Protein AF-A0A5P1F056-F1 (afdb_monomer)

InterPro domains:
  IPR013780 Glycosyl hydrolase, all-beta [G3DSA:2.60.40.1180] (23-158)
  IPR033403 Domain of unknown function DUF5110 [PF17137] (44-112)

Solvent-accessible surface area (backbone atoms only — not comparable to full-atom values): 13158 Å² total; per-residue (Å²): 132,86,80,79,88,77,87,73,82,82,83,62,82,64,63,81,91,84,81,82,60,62,33,29,35,47,77,42,69,70,93,65,96,49,79,88,73,67,55,79,54,50,53,37,34,34,44,34,25,51,29,99,82,31,32,22,41,28,72,44,81,46,59,81,90,65,88,66,49,55,84,77,35,40,18,28,38,41,32,39,36,35,41,54,55,98,49,39,34,42,36,32,62,79,49,74,44,63,70,41,78,83,53,80,25,46,28,38,36,38,40,52,76,46,64,82,16,66,48,76,34,73,43,47,56,80,47,82,34,69,35,72,60,71,54,73,69,54,48,52,51,41,24,55,52,30,44,50,50,50,50,56,48,59,76,66,56,75,77,82,77,77,78,91,74,68,94,79,80,93,67,89,85,63,66,79,60,70,47,80,46,76,60,89,60,36,40,38,34,33,29,61,46,97,46,61,28,47,55,35,47,33,45,63,91,74,73,52,79,45,79,47,58,54,77,58,81,84,81,132

Structure (mmCIF, N/CA/C/O backbone):
data_AF-A0A5P1F056-F1
#
_entry.id   AF-A0A5P1F056-F1
#
loop_
_atom_site.group_PDB
_atom_site.id
_atom_site.type_symbol
_atom_site.label_atom_id
_atom_site.label_alt_id
_atom_site.label_comp_id
_atom_site.label_asym_id
_atom_site.label_entity_id
_atom_site.label_seq_id
_atom_site.pdbx_PDB_ins_code
_atom_site.Cartn_x
_atom_site.Cartn_y
_atom_site.Cartn_z
_atom_site.occupancy
_atom_site.B_iso_or_equiv
_atom_site.auth_seq_id
_atom_site.auth_comp_id
_atom_site.auth_asym_id
_atom_site.auth_atom_id
_atom_site.pdbx_PDB_model_num
ATOM 1 N N . MET A 1 1 ? -25.770 -5.585 -2.174 1.00 34.34 1 MET A N 1
ATOM 2 C CA . MET A 1 1 ? -26.207 -4.826 -0.980 1.00 34.34 1 MET A CA 1
ATOM 3 C C . MET A 1 1 ? -26.363 -3.369 -1.385 1.00 34.34 1 MET A C 1
ATOM 5 O O . MET A 1 1 ? -25.535 -2.889 -2.145 1.00 34.34 1 MET A O 1
ATOM 9 N N . LYS A 1 2 ? -27.455 -2.701 -0.996 1.00 30.81 2 LYS A N 1
ATOM 10 C CA . LYS A 1 2 ? -27.662 -1.277 -1.304 1.00 30.81 2 LYS A CA 1
ATOM 11 C C . LYS A 1 2 ? -26.866 -0.454 -0.289 1.00 30.81 2 LYS A C 1
ATOM 13 O O . LYS A 1 2 ? -27.109 -0.607 0.902 1.00 30.81 2 LYS A O 1
ATOM 18 N N . GLY A 1 3 ? -25.914 0.352 -0.756 1.00 34.03 3 GLY A N 1
ATOM 19 C CA . GLY A 1 3 ? -25.164 1.274 0.097 1.00 34.03 3 GLY A CA 1
ATOM 20 C C . GLY A 1 3 ? -26.088 2.341 0.682 1.00 34.03 3 GLY A C 1
ATOM 21 O O . GLY A 1 3 ? -26.982 2.841 -0.004 1.00 34.03 3 GLY A O 1
ATOM 22 N N . THR A 1 4 ? -25.900 2.658 1.958 1.00 34.28 4 THR A N 1
ATOM 23 C CA . THR A 1 4 ? -26.612 3.748 2.627 1.00 34.28 4 THR A CA 1
ATOM 24 C C . THR A 1 4 ? -26.042 5.078 2.123 1.00 34.28 4 THR A C 1
ATOM 26 O O . THR A 1 4 ? -24.822 5.243 2.151 1.00 34.28 4 THR A O 1
ATOM 29 N N . PRO A 1 5 ? -26.865 6.036 1.663 1.00 37.91 5 PRO A N 1
ATOM 30 C CA . PRO A 1 5 ? -26.370 7.353 1.284 1.00 37.91 5 PRO A CA 1
ATOM 31 C C . PRO A 1 5 ? -25.779 8.055 2.511 1.00 37.91 5 PRO A C 1
ATOM 33 O O . PRO A 1 5 ? -26.476 8.248 3.507 1.00 37.91 5 PRO A O 1
ATOM 36 N N . VAL A 1 6 ? -24.507 8.446 2.441 1.00 49.56 6 VAL A N 1
ATOM 37 C CA . VAL A 1 6 ? -23.883 9.325 3.436 1.00 49.56 6 VAL A CA 1
ATOM 38 C C . VAL A 1 6 ? -24.031 10.756 2.928 1.00 49.56 6 VAL A C 1
ATOM 40 O O . VAL A 1 6 ? -23.511 11.098 1.869 1.00 49.56 6 VAL A O 1
ATOM 43 N N . ALA A 1 7 ? -24.782 11.586 3.653 1.00 41.44 7 ALA A N 1
ATOM 44 C CA . ALA A 1 7 ? -24.907 13.002 3.333 1.00 41.44 7 ALA A CA 1
ATOM 45 C C . ALA A 1 7 ? -23.580 13.708 3.643 1.00 41.44 7 ALA A C 1
ATOM 47 O O . ALA A 1 7 ? -23.149 13.738 4.795 1.00 41.44 7 ALA A O 1
ATOM 48 N N . VAL A 1 8 ? -22.931 14.265 2.621 1.00 48.88 8 VAL A N 1
ATOM 49 C CA . VAL A 1 8 ? -21.692 15.029 2.793 1.00 48.88 8 VAL A CA 1
ATOM 50 C C . VAL A 1 8 ? -22.038 16.497 3.071 1.00 48.88 8 VAL A C 1
ATOM 52 O O . VAL A 1 8 ? -22.831 17.077 2.325 1.00 48.88 8 VAL A O 1
ATOM 55 N N . PRO A 1 9 ? -21.478 17.127 4.121 1.00 42.34 9 PRO A N 1
ATOM 56 C CA . PRO A 1 9 ? -21.641 18.557 4.361 1.00 42.34 9 PRO A CA 1
ATOM 57 C C . PRO A 1 9 ? -21.118 19.382 3.175 1.00 42.34 9 PRO A C 1
ATOM 59 O O . PRO A 1 9 ? -19.983 19.214 2.738 1.00 42.34 9 PRO A O 1
ATOM 62 N N . SER A 1 10 ? -21.940 20.300 2.667 1.00 44.53 10 SER A N 1
ATOM 63 C CA . SER A 1 10 ? -21.747 21.026 1.402 1.00 44.53 10 SER A CA 1
ATOM 64 C C . SER A 1 10 ? -20.728 22.180 1.452 1.00 44.53 10 SER A C 1
ATOM 66 O O . SER A 1 10 ? -20.928 23.194 0.787 1.00 44.53 10 SER A O 1
ATOM 68 N N . PHE A 1 11 ? -19.682 22.092 2.276 1.00 46.81 11 PHE A N 1
ATOM 69 C CA . PHE A 1 11 ? -18.818 23.247 2.576 1.00 46.81 11 PHE A CA 1
ATOM 70 C C . PHE A 1 11 ? -17.590 23.400 1.667 1.00 46.81 11 PHE A C 1
ATOM 72 O O . PHE A 1 11 ? -16.928 24.430 1.734 1.00 46.81 11 PHE A O 1
ATOM 79 N N . LEU A 1 12 ? -17.316 22.443 0.776 1.00 47.28 12 LEU A N 1
ATOM 80 C CA . LEU A 1 12 ? -16.386 22.624 -0.342 1.00 47.28 12 LEU A CA 1
ATOM 81 C C . LEU A 1 12 ? -17.141 22.321 -1.627 1.00 47.28 12 LEU A C 1
ATOM 83 O O . LEU A 1 12 ? -17.409 21.168 -1.946 1.00 47.28 12 LEU A O 1
ATOM 87 N N . GLN A 1 13 ? -17.551 23.376 -2.322 1.00 53.47 13 GLN A N 1
ATOM 88 C CA . GLN A 1 13 ? -18.373 23.263 -3.524 1.00 53.47 13 GLN A CA 1
ATOM 89 C C . GLN A 1 13 ? -17.539 23.009 -4.793 1.00 53.47 13 GLN A C 1
ATOM 91 O O . GLN A 1 13 ? -18.112 22.819 -5.864 1.00 53.47 13 GLN A O 1
ATOM 96 N N . ASP A 1 14 ? -16.209 22.971 -4.662 1.00 61.22 14 ASP A N 1
ATOM 97 C CA . ASP A 1 14 ? -15.299 23.040 -5.807 1.00 61.22 14 ASP A CA 1
ATOM 98 C C . ASP A 1 14 ? -14.756 21.670 -6.247 1.00 61.22 14 ASP A C 1
ATOM 100 O O . ASP A 1 14 ? -14.401 21.522 -7.410 1.00 61.22 14 ASP A O 1
ATOM 104 N N . LEU A 1 15 ? -14.713 20.656 -5.365 1.00 63.50 15 LEU A N 1
ATOM 105 C CA . LEU A 1 15 ? -14.215 19.309 -5.693 1.00 63.50 15 LEU A CA 1
ATOM 106 C C . LEU A 1 15 ? -15.117 18.202 -5.118 1.00 63.50 15 LEU A C 1
ATOM 108 O O . LEU A 1 15 ? -15.602 18.328 -3.988 1.00 63.50 15 LEU A O 1
ATOM 112 N N . PRO A 1 16 ? -15.336 17.098 -5.857 1.00 76.69 16 PRO A N 1
ATOM 113 C CA . PRO A 1 16 ? -16.141 15.980 -5.383 1.00 76.69 16 PRO A CA 1
ATOM 114 C C . PRO A 1 16 ? -15.475 15.254 -4.207 1.00 76.69 16 PRO A C 1
ATOM 116 O O . PRO A 1 16 ? -14.253 15.164 -4.097 1.00 76.69 16 PRO A O 1
ATOM 119 N N . THR A 1 17 ? -16.293 14.670 -3.331 1.00 74.50 17 THR A N 1
ATOM 120 C CA . THR A 1 17 ? -15.799 13.785 -2.270 1.00 74.50 17 THR A CA 1
ATOM 121 C C . THR A 1 17 ? -15.335 12.460 -2.861 1.00 74.50 17 THR A C 1
ATOM 123 O O . THR A 1 17 ? -16.102 11.770 -3.532 1.00 74.50 17 THR A O 1
ATOM 126 N N . LEU A 1 18 ? -14.087 12.096 -2.575 1.00 81.69 18 LEU A N 1
ATOM 127 C CA . LEU A 1 18 ? -13.501 10.821 -2.967 1.00 81.69 18 LEU A CA 1
ATOM 128 C C . LEU A 1 18 ? -13.590 9.820 -1.815 1.00 81.69 18 LEU A C 1
ATOM 130 O O . LEU A 1 18 ? -13.324 10.153 -0.660 1.00 81.69 18 LEU A O 1
ATOM 134 N N . TYR A 1 19 ? -13.939 8.582 -2.152 1.00 83.56 19 TYR A N 1
ATOM 135 C CA . TYR A 1 19 ? -13.993 7.460 -1.222 1.00 83.56 19 TYR A CA 1
ATOM 136 C C . TYR A 1 19 ? -13.035 6.375 -1.687 1.00 83.56 19 TYR A C 1
ATOM 138 O O . TYR A 1 19 ? -12.948 6.087 -2.881 1.00 83.56 19 TYR A O 1
ATOM 146 N N . LEU A 1 20 ? -12.351 5.751 -0.733 1.00 86.81 20 LEU A N 1
ATOM 147 C CA . LEU A 1 20 ? -11.528 4.584 -0.997 1.00 86.81 20 LEU A CA 1
ATOM 148 C C . LEU A 1 20 ? -12.358 3.313 -0.816 1.00 86.81 20 LEU A C 1
ATOM 150 O O . LEU A 1 20 ? -13.015 3.134 0.210 1.00 86.81 20 LEU A O 1
ATOM 154 N N . GLN A 1 21 ? -12.332 2.434 -1.814 1.00 91.94 21 GLN A N 1
ATOM 155 C CA . GLN A 1 21 ? -13.023 1.152 -1.756 1.00 91.94 21 GLN A CA 1
ATOM 156 C C . GLN A 1 21 ? -12.335 0.223 -0.741 1.00 91.94 21 GLN A C 1
ATOM 158 O O . GLN A 1 21 ? -11.120 0.041 -0.795 1.00 91.94 21 GLN A O 1
ATOM 163 N N . GLY A 1 22 ? -13.102 -0.403 0.155 1.00 96.00 22 GLY A N 1
ATOM 164 C CA . GLY A 1 22 ? -12.583 -1.472 1.017 1.00 96.00 22 GLY A CA 1
ATOM 165 C C . GLY A 1 22 ? -12.030 -2.636 0.186 1.00 96.00 22 GLY A C 1
ATOM 166 O O . GLY A 1 22 ? -12.592 -2.987 -0.852 1.00 96.00 22 GLY A O 1
ATOM 167 N N . GLY A 1 23 ? -10.914 -3.210 0.621 1.00 97.88 23 GLY A N 1
ATOM 168 C CA . GLY A 1 23 ? -10.170 -4.231 -0.115 1.00 97.88 23 GLY A CA 1
ATOM 169 C C . GLY A 1 23 ? -9.044 -3.698 -0.996 1.00 97.88 23 GLY A C 1
ATOM 170 O O . GLY A 1 23 ? -8.443 -4.483 -1.726 1.00 97.88 23 GLY A O 1
ATOM 171 N N . SER A 1 24 ? -8.735 -2.401 -0.949 1.00 98.06 24 SER A N 1
ATOM 172 C CA . SER A 1 24 ? -7.750 -1.783 -1.841 1.00 98.06 24 SER A CA 1
ATOM 173 C C . SER A 1 24 ? -6.495 -1.304 -1.116 1.00 98.06 24 SER A C 1
ATOM 175 O O . SER A 1 24 ? -6.533 -0.840 0.027 1.00 98.06 24 SER A O 1
ATOM 177 N N . ILE A 1 25 ? -5.367 -1.406 -1.816 1.00 98.56 25 ILE A N 1
ATOM 178 C CA . ILE A 1 25 ? -4.102 -0.770 -1.465 1.00 98.56 25 ILE A CA 1
ATOM 179 C C . ILE A 1 25 ? -3.736 0.198 -2.589 1.00 98.56 25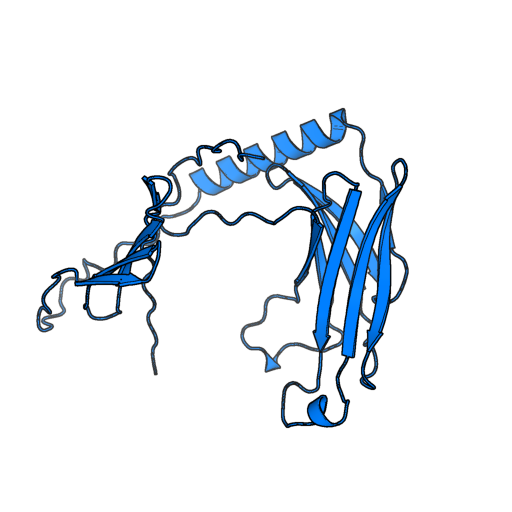 ILE A C 1
ATOM 181 O O . ILE A 1 25 ? -3.631 -0.211 -3.745 1.00 98.56 25 ILE A O 1
ATOM 185 N N . ILE A 1 26 ? -3.510 1.469 -2.251 1.00 98.25 26 ILE A N 1
ATOM 186 C CA . ILE A 1 26 ? -3.040 2.492 -3.192 1.00 98.25 26 ILE A CA 1
ATOM 187 C C . ILE A 1 26 ? -1.580 2.840 -2.880 1.00 98.25 26 ILE A C 1
ATOM 189 O O . ILE A 1 26 ? -1.315 3.434 -1.829 1.00 98.25 26 ILE A O 1
ATOM 193 N N . PRO A 1 27 ? -0.636 2.512 -3.780 1.00 97.44 27 PRO A N 1
ATOM 194 C CA . PRO A 1 27 ? 0.731 3.015 -3.725 1.00 97.44 27 PRO A CA 1
ATOM 195 C C . PRO A 1 27 ? 0.792 4.499 -4.104 1.00 97.44 27 PRO A C 1
ATOM 197 O O . PRO A 1 27 ? 0.218 4.914 -5.109 1.00 97.44 27 PRO A O 1
ATOM 200 N N . VAL A 1 28 ? 1.504 5.298 -3.314 1.00 96.38 28 VAL A N 1
ATOM 201 C CA . VAL A 1 28 ? 1.651 6.748 -3.495 1.00 96.38 28 VAL A CA 1
ATOM 202 C C . VAL A 1 28 ? 3.103 7.142 -3.238 1.00 96.38 28 VAL A C 1
ATOM 204 O O . VAL A 1 28 ? 3.644 6.874 -2.164 1.00 96.38 28 VAL A O 1
ATOM 207 N N . GLY A 1 29 ? 3.740 7.763 -4.232 1.00 92.62 29 GLY A N 1
ATOM 208 C CA . GLY A 1 29 ? 5.081 8.337 -4.105 1.00 92.62 29 GLY A CA 1
ATOM 209 C C . GLY A 1 29 ? 5.076 9.701 -3.413 1.00 92.62 29 GLY A C 1
ATOM 210 O O . GLY A 1 29 ? 4.025 10.240 -3.058 1.00 92.62 29 GLY A O 1
ATOM 211 N N . LEU A 1 30 ? 6.259 10.283 -3.235 1.00 90.62 30 LEU A N 1
ATOM 212 C CA . LEU A 1 30 ? 6.377 11.648 -2.729 1.00 90.62 30 LEU A CA 1
ATOM 213 C C . LEU A 1 30 ? 5.756 12.658 -3.714 1.00 90.62 30 LEU A C 1
ATOM 215 O O . LEU A 1 30 ? 5.804 12.443 -4.927 1.00 90.62 30 LEU A O 1
ATOM 219 N N . PRO A 1 31 ? 5.198 13.778 -3.221 1.00 89.50 31 PRO A N 1
ATOM 220 C CA . PRO A 1 31 ? 4.803 14.879 -4.088 1.00 89.50 31 PRO A CA 1
ATOM 221 C C . PRO A 1 31 ? 6.019 15.417 -4.849 1.00 89.50 31 PRO A C 1
ATOM 223 O O . PRO A 1 31 ? 7.009 15.811 -4.234 1.00 89.50 31 PRO A O 1
ATOM 226 N N . VAL A 1 32 ? 5.917 15.461 -6.174 1.00 88.44 32 VAL A N 1
ATOM 227 C CA . VAL A 1 32 ? 6.940 15.993 -7.086 1.00 88.44 32 VAL A CA 1
ATOM 228 C C . VAL A 1 32 ? 6.313 16.996 -8.048 1.00 88.44 32 VAL A C 1
ATOM 230 O O . VAL A 1 32 ? 5.107 16.941 -8.304 1.00 88.44 32 VAL A O 1
ATOM 233 N N . HIS A 1 33 ? 7.109 17.914 -8.595 1.00 83.94 33 HIS A N 1
ATOM 234 C CA . HIS A 1 33 ? 6.608 18.873 -9.584 1.00 83.94 33 HIS A CA 1
ATOM 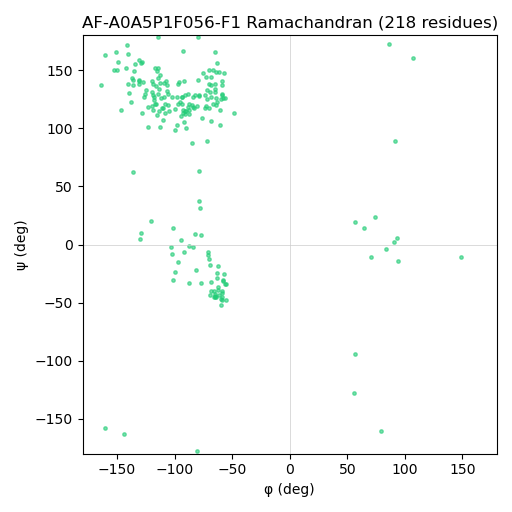235 C C . HIS A 1 33 ? 6.451 18.242 -10.967 1.00 83.94 33 HIS A C 1
ATOM 237 O O . HIS A 1 33 ? 5.538 18.595 -11.714 1.00 83.94 33 HIS A O 1
ATOM 243 N N . HIS A 1 34 ? 7.322 17.291 -11.297 1.00 85.81 34 HIS A N 1
ATOM 244 C CA . HIS A 1 34 ? 7.232 16.490 -12.507 1.00 85.81 34 HIS A CA 1
ATOM 245 C C . HIS A 1 34 ? 7.810 15.093 -12.285 1.00 85.81 34 HIS A C 1
ATOM 247 O O . HIS A 1 34 ? 8.681 14.889 -11.443 1.00 85.81 34 HIS A O 1
ATOM 253 N N . VAL A 1 35 ? 7.385 14.127 -13.099 1.00 79.62 35 VAL A N 1
ATOM 254 C CA . VAL A 1 35 ? 7.758 12.710 -12.933 1.00 79.62 35 VAL A CA 1
ATOM 255 C C . VAL A 1 35 ? 9.271 12.457 -12.956 1.00 79.62 35 VAL A C 1
ATOM 257 O O . VAL A 1 35 ? 9.745 11.585 -12.242 1.00 79.62 35 VAL A O 1
ATOM 260 N N . GLY A 1 36 ? 10.050 13.264 -13.688 1.00 80.69 36 GLY A N 1
ATOM 261 C CA . GLY A 1 36 ? 11.512 13.129 -13.757 1.00 80.69 36 GLY A CA 1
ATOM 262 C C . GLY A 1 36 ? 12.281 13.525 -12.486 1.00 80.69 36 GLY A C 1
ATOM 263 O O . GLY A 1 36 ? 13.493 13.353 -12.447 1.00 80.69 36 GLY A O 1
ATOM 264 N N . GLU A 1 37 ? 11.616 14.081 -11.467 1.00 83.50 37 GLU A N 1
ATOM 265 C CA . GLU A 1 37 ? 12.229 14.340 -10.151 1.00 83.50 37 GLU A CA 1
ATOM 266 C C . GLU A 1 37 ? 12.258 13.087 -9.271 1.00 83.50 37 GLU A C 1
ATOM 268 O O . GLU A 1 37 ? 13.048 13.023 -8.329 1.00 83.50 37 GLU A O 1
ATOM 273 N N . MET A 1 38 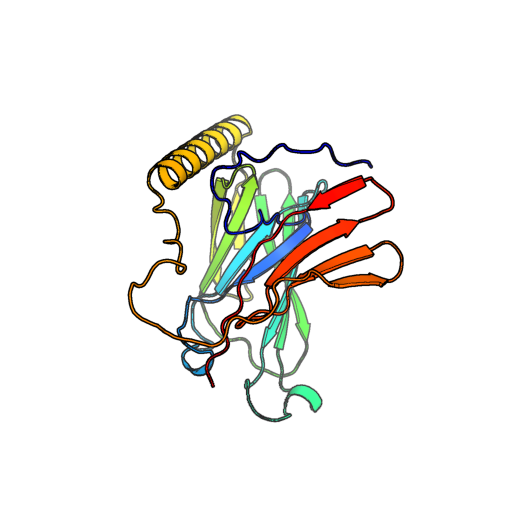? 11.388 12.112 -9.556 1.00 83.12 38 MET A N 1
ATOM 274 C CA . MET A 1 38 ? 11.238 10.922 -8.729 1.00 83.12 38 MET A CA 1
ATOM 275 C C . MET A 1 38 ? 12.485 10.051 -8.832 1.00 83.12 38 MET A C 1
ATOM 277 O O . MET A 1 38 ? 12.892 9.642 -9.919 1.00 83.12 38 MET A O 1
ATOM 281 N N . ASN A 1 39 ? 13.057 9.705 -7.684 1.00 87.06 39 ASN A N 1
ATOM 282 C CA . ASN A 1 39 ? 14.084 8.681 -7.600 1.00 87.06 39 ASN A CA 1
ATOM 283 C C . ASN A 1 39 ? 13.432 7.356 -7.216 1.00 87.06 39 ASN A C 1
ATOM 285 O O . ASN A 1 39 ? 12.601 7.288 -6.315 1.00 87.06 39 ASN A O 1
ATOM 289 N N . LEU A 1 40 ? 13.876 6.258 -7.829 1.00 85.38 40 LEU A N 1
ATOM 290 C CA . LEU A 1 40 ? 13.379 4.916 -7.492 1.00 85.38 40 LEU A CA 1
ATOM 291 C C . LEU A 1 40 ? 13.573 4.560 -6.007 1.00 85.38 40 LEU A C 1
ATOM 293 O O . LEU A 1 40 ? 12.859 3.720 -5.465 1.00 85.38 40 LEU A O 1
ATOM 297 N N . THR A 1 41 ? 14.555 5.179 -5.349 1.00 91.81 41 THR A N 1
ATOM 298 C CA . THR A 1 41 ? 14.854 4.984 -3.926 1.00 91.81 41 THR A CA 1
ATOM 299 C C . THR A 1 41 ? 14.062 5.896 -2.994 1.00 91.81 41 THR A C 1
ATOM 301 O O . THR A 1 41 ? 14.253 5.792 -1.783 1.00 91.81 41 THR A O 1
ATOM 304 N N . ASP A 1 42 ? 13.221 6.785 -3.524 1.00 94.56 42 ASP A N 1
ATOM 305 C CA . ASP A 1 42 ? 12.347 7.617 -2.704 1.00 94.56 42 ASP A CA 1
ATOM 306 C C . ASP A 1 42 ? 11.381 6.744 -1.904 1.00 94.56 42 ASP A C 1
ATOM 308 O O . ASP A 1 42 ? 10.979 5.659 -2.334 1.00 94.56 42 ASP A O 1
ATOM 312 N N . ASP A 1 43 ? 11.015 7.224 -0.719 1.00 96.12 43 ASP A N 1
ATOM 313 C CA . ASP A 1 43 ? 10.065 6.542 0.148 1.00 96.12 43 ASP A CA 1
ATOM 314 C C . ASP A 1 43 ? 8.718 6.358 -0.568 1.00 96.12 43 ASP A C 1
ATOM 316 O O . ASP A 1 43 ? 8.191 7.273 -1.206 1.00 96.12 43 ASP A O 1
ATOM 320 N N . LEU A 1 44 ? 8.135 5.170 -0.411 1.00 97.06 44 LEU A N 1
ATOM 321 C CA . LEU A 1 44 ? 6.820 4.834 -0.947 1.00 97.06 44 LEU A CA 1
ATOM 322 C C . LEU A 1 44 ? 5.805 4.752 0.194 1.00 97.06 44 LEU A C 1
ATOM 324 O O . LEU A 1 44 ? 6.106 4.229 1.267 1.00 97.06 44 LEU A O 1
ATOM 328 N N . SER A 1 45 ? 4.590 5.235 -0.042 1.00 98.25 45 SER A N 1
ATOM 329 C CA . SER A 1 45 ? 3.465 5.098 0.884 1.00 98.25 45 SER A CA 1
ATOM 330 C C . SER A 1 45 ? 2.426 4.125 0.331 1.00 98.25 45 SER A C 1
ATOM 332 O O . SER A 1 45 ? 2.107 4.169 -0.852 1.00 98.25 45 SER A O 1
ATOM 334 N N . LEU A 1 46 ? 1.868 3.264 1.178 1.00 98.50 46 LEU A N 1
ATOM 335 C CA . LEU A 1 46 ? 0.723 2.410 0.866 1.00 98.50 46 LEU A CA 1
AT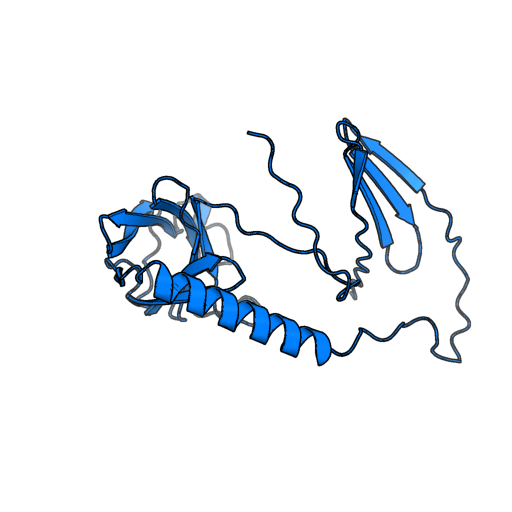OM 336 C C . LEU A 1 46 ? -0.469 2.845 1.711 1.00 98.50 46 LEU A C 1
ATOM 338 O O . LEU A 1 46 ? -0.447 2.690 2.932 1.00 98.50 46 LEU A O 1
ATOM 342 N N . PHE A 1 47 ? -1.524 3.337 1.071 1.00 98.19 47 PHE A N 1
ATOM 343 C CA . PHE A 1 47 ? -2.811 3.556 1.728 1.00 98.19 47 PHE A CA 1
ATOM 344 C C . PHE A 1 47 ? -3.635 2.280 1.646 1.00 98.19 47 PHE A C 1
ATOM 346 O O . PHE A 1 47 ? -3.981 1.834 0.556 1.00 98.19 47 PHE A O 1
ATOM 353 N N . VAL A 1 48 ? -3.924 1.685 2.797 1.00 98.44 48 VAL A N 1
ATOM 354 C CA . VAL A 1 48 ? -4.563 0.376 2.925 1.00 98.44 48 VAL A CA 1
ATOM 355 C C . VAL A 1 48 ? -5.973 0.562 3.476 1.00 98.44 48 VAL A C 1
ATOM 357 O O . VAL A 1 48 ? -6.141 1.009 4.609 1.00 98.44 48 VAL A O 1
ATOM 360 N N . ALA A 1 49 ? -6.986 0.182 2.701 1.00 97.81 49 ALA A N 1
ATOM 361 C CA . ALA A 1 49 ? -8.363 0.051 3.167 1.00 97.81 49 ALA A CA 1
ATOM 362 C C . ALA A 1 49 ? -8.739 -1.428 3.199 1.00 97.81 49 ALA A C 1
ATOM 364 O O . ALA A 1 49 ? -8.932 -2.041 2.151 1.00 97.81 49 ALA A O 1
ATOM 365 N N . LEU A 1 50 ? -8.845 -2.004 4.397 1.00 98.19 50 LEU A N 1
ATOM 366 C CA . LEU A 1 50 ? -9.283 -3.390 4.560 1.00 98.19 50 LEU A CA 1
ATOM 367 C C . LEU A 1 50 ? -10.765 -3.537 4.177 1.00 98.19 50 LEU A C 1
ATOM 369 O O . LEU A 1 50 ? -11.561 -2.623 4.392 1.00 98.19 50 LEU A O 1
ATOM 373 N N . ASP A 1 51 ? -11.124 -4.670 3.580 1.00 97.12 51 ASP A N 1
ATOM 374 C CA . ASP A 1 51 ? -12.513 -5.071 3.350 1.00 97.12 51 ASP A CA 1
ATOM 375 C C . ASP A 1 51 ? -13.150 -5.679 4.615 1.00 97.12 51 ASP A C 1
ATOM 377 O O . ASP A 1 51 ? -12.521 -5.798 5.670 1.00 97.12 51 ASP A O 1
ATOM 381 N N . ASP A 1 52 ? -14.403 -6.122 4.492 1.00 96.06 52 ASP A N 1
ATOM 382 C CA . ASP A 1 52 ? -15.145 -6.778 5.577 1.00 96.06 52 ASP A CA 1
ATOM 383 C C . ASP A 1 52 ? -14.500 -8.098 6.050 1.00 96.06 52 ASP A C 1
ATOM 385 O O . ASP A 1 52 ? -14.788 -8.570 7.150 1.00 96.06 52 ASP A O 1
ATOM 389 N N . ASN A 1 53 ? -13.618 -8.699 5.242 1.00 97.44 53 ASN A N 1
ATOM 390 C CA . ASN A 1 53 ? -12.858 -9.902 5.584 1.00 97.44 53 ASN A CA 1
ATOM 391 C C . ASN A 1 53 ? -11.470 -9.576 6.160 1.00 97.44 53 ASN A C 1
ATOM 393 O O . ASN A 1 53 ? -10.682 -10.494 6.401 1.00 97.44 53 ASN A O 1
ATOM 397 N N . GLY A 1 54 ? -11.149 -8.294 6.362 1.00 97.81 54 GLY A N 1
ATOM 398 C CA . GLY A 1 54 ? -9.853 -7.848 6.856 1.00 97.81 54 GLY A CA 1
ATOM 399 C C . GLY A 1 54 ? -8.733 -7.938 5.820 1.00 97.81 54 GLY A C 1
ATOM 400 O O . GLY A 1 54 ? -7.574 -8.056 6.208 1.00 97.81 54 GLY A O 1
ATOM 401 N N . LYS A 1 55 ? -9.045 -7.921 4.522 1.00 98.62 55 LYS A N 1
ATOM 402 C CA . LYS A 1 55 ? -8.080 -8.082 3.424 1.00 98.62 55 LYS A CA 1
ATOM 403 C C . LYS A 1 55 ? -8.003 -6.840 2.558 1.00 98.62 55 LYS A C 1
ATOM 405 O O . LYS A 1 55 ? -8.978 -6.110 2.433 1.00 98.62 55 LYS A O 1
ATOM 410 N N . ALA A 1 56 ? -6.849 -6.608 1.943 1.00 98.69 56 ALA A N 1
ATOM 411 C CA . ALA A 1 56 ? -6.702 -5.619 0.884 1.00 98.69 56 ALA A CA 1
ATOM 412 C C . ALA A 1 56 ? -5.605 -6.014 -0.101 1.00 98.69 56 ALA A C 1
ATOM 414 O O . ALA A 1 56 ? -4.622 -6.650 0.282 1.00 98.69 56 ALA A O 1
ATOM 415 N N . GLU A 1 57 ? -5.753 -5.599 -1.354 1.00 98.75 57 GLU A N 1
ATOM 416 C CA . GLU A 1 57 ? -4.786 -5.864 -2.416 1.00 98.75 57 GLU A CA 1
ATOM 417 C C . GLU A 1 57 ? -4.518 -4.609 -3.245 1.00 98.75 57 GLU A C 1
ATOM 419 O O . GLU A 1 57 ? -5.381 -3.747 -3.419 1.00 98.75 57 GLU A O 1
ATOM 424 N N . GLY A 1 58 ? -3.306 -4.506 -3.778 1.00 98.31 58 GLY A N 1
ATOM 425 C CA . GLY A 1 58 ? -2.936 -3.450 -4.709 1.00 98.31 58 GLY A CA 1
ATOM 426 C C . GLY A 1 58 ? -1.700 -3.820 -5.501 1.00 98.31 58 GLY A C 1
ATOM 427 O O . GLY A 1 58 ? -0.961 -4.739 -5.147 1.00 98.31 58 GLY A O 1
ATOM 428 N N . VAL A 1 59 ? -1.480 -3.102 -6.594 1.00 98.38 59 VAL A N 1
ATOM 429 C CA . VAL A 1 59 ? -0.366 -3.359 -7.501 1.00 98.38 59 VAL A CA 1
ATOM 430 C C . VAL A 1 59 ? 0.380 -2.068 -7.796 1.00 98.38 59 VAL A C 1
ATOM 432 O O . VAL A 1 59 ? -0.235 -1.025 -8.008 1.00 98.38 59 VAL A O 1
ATOM 435 N N . LEU A 1 60 ? 1.706 -2.150 -7.806 1.00 97.56 60 LEU A N 1
ATOM 436 C CA . LEU A 1 60 ? 2.586 -1.091 -8.284 1.00 97.56 60 LEU A CA 1
ATOM 437 C C . LEU A 1 60 ? 3.320 -1.586 -9.530 1.00 97.56 60 LEU A C 1
ATOM 439 O O . LEU A 1 60 ? 3.909 -2.665 -9.499 1.00 97.56 60 LEU A O 1
ATOM 443 N N . PHE A 1 61 ? 3.283 -0.796 -10.598 1.00 96.62 61 PHE A N 1
ATOM 444 C CA . PHE A 1 61 ? 4.081 -0.997 -11.804 1.00 96.62 61 PHE A CA 1
ATOM 445 C C . PHE A 1 61 ? 5.202 0.041 -11.844 1.00 96.62 61 PHE A C 1
ATOM 447 O O . PHE A 1 61 ? 4.938 1.227 -11.660 1.00 96.62 61 PHE A O 1
ATOM 454 N N . GLU A 1 62 ? 6.428 -0.403 -12.103 1.00 95.06 62 GLU A N 1
ATOM 455 C CA . GLU A 1 62 ? 7.608 0.453 -12.254 1.00 95.06 62 GLU A CA 1
ATOM 456 C C . GLU A 1 62 ? 8.429 -0.014 -13.461 1.00 95.06 62 GLU A C 1
ATOM 458 O O . GLU A 1 62 ? 8.649 -1.210 -13.640 1.00 95.06 62 GLU A O 1
ATOM 463 N N . ASP A 1 63 ? 8.912 0.913 -14.278 1.00 93.88 63 ASP A N 1
ATOM 464 C CA . ASP A 1 63 ? 9.870 0.664 -15.356 1.00 93.88 63 ASP A CA 1
ATOM 465 C C . ASP A 1 63 ? 10.847 1.848 -15.472 1.00 93.88 63 ASP A C 1
ATOM 467 O O . ASP A 1 63 ? 10.992 2.629 -14.529 1.00 93.88 63 ASP A O 1
ATOM 471 N N . ASP A 1 64 ? 11.554 1.963 -16.597 1.00 90.44 64 ASP A N 1
ATOM 472 C CA . ASP A 1 64 ? 12.501 3.060 -16.849 1.00 90.44 64 ASP A CA 1
ATOM 473 C C . ASP A 1 64 ? 11.808 4.421 -17.059 1.00 90.44 64 ASP A C 1
ATOM 475 O O . ASP A 1 64 ? 12.465 5.458 -17.087 1.00 90.44 64 ASP A O 1
ATOM 479 N N . GLY A 1 65 ? 10.483 4.443 -17.254 1.00 88.94 65 GLY A N 1
ATOM 480 C CA . GLY A 1 65 ? 9.708 5.647 -17.563 1.00 88.94 65 GLY A CA 1
ATOM 481 C C . GLY A 1 65 ? 9.932 6.221 -18.970 1.00 88.94 65 GLY A C 1
ATOM 482 O O . GLY A 1 65 ? 9.166 7.085 -19.395 1.00 88.94 65 GLY A O 1
ATOM 483 N N . ASP A 1 66 ? 10.938 5.735 -19.705 1.00 87.50 66 ASP A N 1
ATOM 484 C CA . ASP A 1 66 ? 11.245 6.105 -21.088 1.00 87.50 66 ASP A CA 1
ATOM 485 C C . ASP A 1 66 ? 11.594 4.866 -21.937 1.00 87.50 66 ASP A C 1
ATOM 487 O O . ASP A 1 66 ? 12.221 3.905 -21.491 1.00 87.50 66 ASP A O 1
ATOM 491 N N . GLY A 1 67 ? 11.174 4.878 -23.201 1.00 91.38 67 GLY A N 1
ATOM 492 C CA . GLY A 1 67 ? 11.369 3.776 -24.140 1.00 91.38 67 GLY A CA 1
ATOM 493 C C . GLY A 1 67 ? 10.384 2.604 -23.996 1.00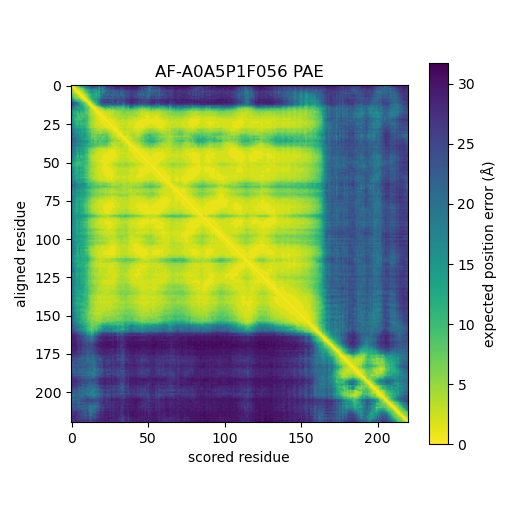 91.38 67 GLY A C 1
ATOM 494 O O . GLY A 1 67 ? 9.277 2.723 -23.480 1.00 91.38 67 GLY A O 1
ATOM 495 N N . TYR A 1 68 ? 10.775 1.449 -24.548 1.00 94.50 68 TYR A N 1
ATOM 496 C CA . TYR A 1 68 ? 9.905 0.268 -24.718 1.00 94.50 68 TYR A CA 1
ATOM 497 C C . TYR A 1 68 ? 10.427 -0.982 -23.995 1.00 94.50 68 TYR A C 1
ATOM 499 O O . TYR A 1 68 ? 10.055 -2.105 -24.340 1.00 94.50 68 TYR A O 1
ATOM 507 N N . GLY A 1 69 ? 11.303 -0.816 -22.998 1.00 93.56 69 GLY A N 1
ATOM 508 C CA . GLY A 1 69 ? 11.903 -1.938 -22.266 1.00 93.56 69 GLY A CA 1
ATOM 509 C C . GLY A 1 69 ? 10.865 -2.884 -21.649 1.00 93.56 69 GLY A C 1
ATOM 510 O O . GLY A 1 69 ? 11.063 -4.103 -21.651 1.00 93.56 69 GLY A O 1
ATOM 511 N N . TYR A 1 70 ? 9.721 -2.349 -21.209 1.00 94.88 70 TYR A N 1
ATOM 512 C CA . TYR A 1 70 ? 8.621 -3.120 -20.627 1.00 94.88 70 TYR A CA 1
ATOM 513 C C . TYR A 1 70 ? 8.078 -4.212 -21.568 1.00 94.88 70 TYR A C 1
ATOM 515 O O . TYR A 1 70 ? 7.703 -5.287 -21.102 1.00 94.88 70 TYR A O 1
ATOM 523 N N . VAL A 1 71 ? 8.111 -4.000 -22.892 1.00 95.69 71 VAL A N 1
ATOM 524 C CA . VAL A 1 71 ? 7.676 -4.991 -23.900 1.00 95.69 71 VAL A CA 1
ATOM 525 C C . VAL A 1 71 ? 8.542 -6.253 -23.849 1.00 95.69 71 VAL A C 1
ATOM 527 O O . VAL A 1 71 ? 8.078 -7.353 -24.146 1.00 95.69 71 VAL A O 1
ATOM 530 N N . HIS A 1 72 ? 9.799 -6.105 -23.434 1.00 96.06 72 HIS A N 1
ATOM 531 C CA . HIS A 1 72 ? 10.764 -7.191 -23.288 1.00 96.06 72 HIS A CA 1
ATOM 532 C C . HIS A 1 72 ? 10.940 -7.639 -21.829 1.00 96.06 72 HIS A C 1
ATOM 534 O O . HIS A 1 72 ? 11.883 -8.365 -21.522 1.00 96.06 72 HIS A O 1
ATOM 540 N N . GLY A 1 73 ? 10.036 -7.231 -20.931 1.00 96.06 73 GLY A N 1
ATOM 541 C CA . GLY A 1 73 ? 10.036 -7.642 -19.527 1.00 96.06 73 GLY A CA 1
ATOM 542 C C . GLY A 1 73 ? 10.831 -6.742 -18.581 1.00 96.06 73 GLY A C 1
ATOM 543 O O . GLY A 1 73 ? 10.875 -7.042 -17.389 1.00 96.06 73 GLY A O 1
ATOM 544 N N . ALA A 1 74 ? 11.423 -5.640 -19.061 1.00 96.88 74 ALA A N 1
ATOM 545 C CA . ALA A 1 74 ? 12.160 -4.689 -18.226 1.00 96.88 74 ALA A CA 1
ATOM 546 C C . ALA A 1 74 ? 11.208 -3.754 -17.458 1.00 96.88 74 ALA A C 1
ATOM 548 O O . ALA A 1 74 ? 11.195 -2.547 -17.665 1.00 96.88 74 ALA A O 1
ATOM 549 N N . PHE A 1 75 ? 10.399 -4.349 -16.586 1.00 96.88 75 PHE A N 1
ATOM 550 C CA . PHE A 1 75 ? 9.511 -3.688 -15.635 1.00 96.88 75 PHE A CA 1
ATOM 551 C C . PHE A 1 75 ? 9.505 -4.463 -14.309 1.00 96.88 75 PHE A C 1
ATOM 553 O O . PHE A 1 75 ? 10.070 -5.557 -14.214 1.00 96.88 75 PHE A O 1
ATOM 560 N N . LEU A 1 76 ? 8.876 -3.892 -13.289 1.00 97.62 76 LEU A N 1
ATOM 561 C CA . LEU A 1 76 ? 8.601 -4.487 -11.993 1.00 97.62 76 LEU A CA 1
ATOM 562 C C . LEU A 1 76 ? 7.112 -4.315 -11.686 1.00 97.62 76 LEU A C 1
ATOM 564 O O . LEU A 1 76 ? 6.647 -3.204 -11.457 1.00 97.62 76 LEU A O 1
ATOM 568 N N . LEU A 1 77 ? 6.367 -5.418 -11.640 1.00 98.31 77 LEU A N 1
ATOM 569 C CA . LEU A 1 77 ? 5.039 -5.449 -11.026 1.00 98.31 77 LEU A CA 1
ATOM 570 C C . LEU A 1 77 ? 5.169 -5.984 -9.608 1.00 98.31 77 LEU A C 1
ATOM 572 O O . LEU A 1 77 ? 5.612 -7.114 -9.412 1.00 98.31 77 LEU A O 1
ATOM 576 N N . THR A 1 78 ? 4.752 -5.199 -8.622 1.00 98.56 78 THR A N 1
ATOM 577 C CA . THR A 1 78 ? 4.697 -5.608 -7.218 1.00 98.56 78 THR A CA 1
ATOM 578 C C . THR A 1 78 ? 3.255 -5.743 -6.772 1.00 98.56 78 THR A C 1
ATOM 580 O O . THR A 1 78 ? 2.531 -4.753 -6.736 1.00 98.56 78 THR A O 1
ATOM 583 N N . TYR A 1 79 ? 2.858 -6.952 -6.383 1.00 98.75 79 TYR A N 1
ATOM 584 C CA . TYR A 1 79 ? 1.540 -7.222 -5.819 1.00 98.75 79 TYR A CA 1
ATOM 585 C C . TYR A 1 79 ? 1.630 -7.164 -4.296 1.00 98.75 79 TYR A C 1
ATOM 587 O O . TYR A 1 79 ? 2.251 -8.028 -3.672 1.00 98.75 79 TYR A O 1
ATOM 595 N N . TYR A 1 80 ? 1.029 -6.136 -3.706 1.00 98.75 80 TYR A N 1
ATOM 596 C CA . TYR A 1 80 ? 0.918 -5.978 -2.263 1.00 98.75 80 TYR A CA 1
ATOM 597 C C . TYR A 1 80 ? -0.380 -6.603 -1.766 1.00 98.75 80 TYR A C 1
ATOM 599 O O . TYR A 1 80 ? -1.435 -6.465 -2.384 1.00 98.75 80 TYR A O 1
ATOM 607 N N . THR A 1 81 ? -0.300 -7.248 -0.609 1.00 98.75 81 THR A N 1
ATOM 608 C CA . THR A 1 81 ? -1.455 -7.776 0.118 1.00 98.75 81 THR A CA 1
ATOM 609 C C . THR A 1 81 ? -1.377 -7.340 1.569 1.00 98.75 81 THR A C 1
ATOM 611 O O . THR A 1 81 ? -0.293 -7.381 2.156 1.00 98.75 81 THR A O 1
ATOM 614 N N . ALA A 1 82 ? -2.518 -6.985 2.146 1.00 98.75 82 ALA A N 1
ATOM 615 C CA . ALA A 1 82 ? -2.692 -6.766 3.570 1.00 98.75 82 ALA A CA 1
ATOM 616 C C . ALA A 1 82 ? -3.725 -7.755 4.114 1.00 98.75 82 ALA A C 1
ATOM 618 O O . ALA A 1 82 ? -4.754 -7.983 3.478 1.00 98.75 82 ALA A O 1
ATOM 619 N N . GLU A 1 83 ? -3.464 -8.330 5.284 1.00 98.62 83 GLU A N 1
ATOM 620 C CA . GLU A 1 83 ? -4.413 -9.205 5.973 1.00 98.62 83 GLU A CA 1
ATOM 621 C C . GLU A 1 83 ? -4.401 -8.915 7.475 1.00 98.62 83 GLU A C 1
ATOM 623 O O . GLU A 1 83 ? -3.341 -8.849 8.101 1.00 98.62 83 GLU A O 1
ATOM 628 N N . LEU A 1 84 ? -5.590 -8.736 8.045 1.00 98.38 84 LEU A N 1
ATOM 629 C CA . LEU A 1 84 ? -5.821 -8.637 9.477 1.00 98.38 84 LEU A CA 1
ATOM 630 C C . LEU A 1 84 ? -6.050 -10.037 10.048 1.00 98.38 84 LEU A C 1
ATOM 632 O O . LEU A 1 84 ? -7.024 -10.711 9.715 1.00 98.38 84 LEU A O 1
ATOM 636 N N . GLN A 1 85 ? -5.179 -10.448 10.962 1.00 97.00 85 GLN A N 1
ATOM 637 C CA . GLN A 1 85 ? -5.328 -11.678 11.729 1.00 97.00 85 GLN A CA 1
ATOM 638 C C . GLN A 1 85 ? -5.306 -11.352 13.221 1.00 97.00 85 GLN A C 1
ATOM 640 O O . GLN A 1 85 ? -4.319 -10.851 13.760 1.00 97.00 85 GLN A O 1
ATOM 645 N N . SER A 1 86 ? -6.409 -11.657 13.909 1.00 93.19 86 SER A N 1
ATOM 646 C CA . SER A 1 86 ? -6.658 -11.239 15.296 1.00 93.19 86 SER A CA 1
ATOM 647 C C . SER A 1 86 ? -6.583 -9.713 15.458 1.00 93.19 86 SER A C 1
ATOM 649 O O . SER A 1 86 ? -7.568 -9.024 15.220 1.00 93.19 86 SER A O 1
ATOM 651 N N . SER A 1 87 ? -5.420 -9.182 15.833 1.00 95.75 87 SER A N 1
ATOM 652 C CA . SER A 1 87 ? -5.159 -7.752 16.020 1.00 95.75 87 SER A CA 1
ATOM 653 C C . SER A 1 87 ? -3.912 -7.284 15.272 1.00 95.75 87 SER A C 1
ATOM 655 O O . SER A 1 87 ? -3.442 -6.178 15.514 1.00 95.75 87 SER A O 1
ATOM 657 N N . ILE A 1 88 ? -3.334 -8.120 14.409 1.00 98.06 88 ILE A N 1
ATOM 658 C CA . ILE A 1 88 ? -2.123 -7.800 13.652 1.00 98.06 88 ILE A CA 1
ATOM 659 C C . ILE A 1 88 ? -2.507 -7.677 12.187 1.00 98.06 88 ILE A C 1
ATOM 661 O O . ILE A 1 88 ? -3.119 -8.578 11.617 1.00 98.06 88 ILE A O 1
ATOM 665 N N . ILE A 1 89 ? -2.148 -6.548 11.596 1.00 98.44 89 ILE A N 1
ATOM 666 C CA . ILE A 1 89 ? -2.271 -6.286 10.171 1.00 98.44 89 ILE A CA 1
ATOM 667 C C . ILE A 1 89 ? -0.897 -6.520 9.571 1.00 98.44 89 ILE A C 1
ATOM 669 O O . ILE A 1 89 ? 0.058 -5.812 9.897 1.00 98.44 89 ILE A O 1
ATOM 673 N N . THR A 1 90 ? -0.814 -7.502 8.687 1.00 98.62 90 THR A N 1
ATOM 674 C CA . THR A 1 90 ? 0.416 -7.852 7.987 1.00 98.62 90 THR A CA 1
ATOM 675 C C . THR A 1 90 ? 0.325 -7.378 6.549 1.00 98.62 90 THR A C 1
ATOM 677 O O . THR A 1 90 ? -0.553 -7.820 5.812 1.00 98.62 90 THR A O 1
ATOM 680 N N . VAL A 1 91 ? 1.247 -6.509 6.140 1.00 98.75 91 VAL A N 1
ATOM 681 C CA . VAL A 1 91 ? 1.429 -6.066 4.755 1.00 98.75 91 VAL A CA 1
ATOM 682 C C . VAL A 1 91 ? 2.671 -6.732 4.185 1.00 98.75 91 VAL A C 1
ATOM 684 O O . VAL A 1 91 ? 3.737 -6.703 4.798 1.00 98.75 91 VAL A O 1
ATOM 687 N N . LYS A 1 92 ? 2.542 -7.344 3.009 1.00 98.38 92 LYS A N 1
ATOM 688 C CA . LYS A 1 92 ? 3.643 -8.046 2.338 1.00 98.38 92 LYS A CA 1
ATOM 689 C C . LYS A 1 92 ? 3.489 -8.036 0.825 1.00 98.38 92 LYS A C 1
ATOM 691 O O . LYS A 1 92 ? 2.405 -7.781 0.300 1.00 98.38 92 LYS A O 1
ATOM 696 N N . VAL A 1 93 ? 4.570 -8.387 0.136 1.00 98.56 93 VAL A N 1
ATOM 697 C CA . VAL A 1 93 ? 4.553 -8.679 -1.300 1.00 98.56 93 VAL A CA 1
ATOM 698 C C . VAL A 1 93 ? 4.145 -10.137 -1.512 1.00 98.56 93 VAL A C 1
ATOM 700 O O . VAL A 1 93 ? 4.820 -11.048 -1.037 1.00 98.56 93 VAL A O 1
ATOM 703 N N . SER A 1 94 ? 3.043 -10.371 -2.223 1.00 98.31 94 SER A N 1
ATOM 704 C CA . SER A 1 94 ? 2.555 -11.721 -2.541 1.00 98.31 94 SER A CA 1
ATOM 705 C C . SER A 1 94 ? 3.178 -12.278 -3.819 1.00 98.31 94 SER A C 1
ATOM 707 O O . SER A 1 94 ? 3.404 -13.484 -3.934 1.00 98.31 94 SER A O 1
ATOM 709 N N . LYS A 1 95 ? 3.464 -11.399 -4.782 1.00 97.94 95 LYS A N 1
ATOM 710 C CA . LYS A 1 95 ? 4.017 -11.750 -6.089 1.00 97.94 95 LYS A CA 1
ATOM 711 C C . LYS A 1 95 ? 4.834 -10.592 -6.652 1.00 97.94 95 LYS A C 1
ATOM 713 O O . LYS A 1 95 ? 4.558 -9.422 -6.390 1.00 97.94 95 LYS A O 1
ATOM 718 N N . THR A 1 96 ? 5.843 -10.925 -7.447 1.00 98.19 96 THR A N 1
ATOM 719 C CA . THR A 1 96 ? 6.579 -9.969 -8.272 1.00 98.19 96 THR A CA 1
ATOM 720 C C . THR A 1 96 ? 6.678 -10.492 -9.704 1.00 98.19 96 THR A C 1
ATOM 722 O O . THR A 1 96 ? 6.851 -11.696 -9.894 1.00 98.19 96 THR A O 1
ATOM 725 N N . GLU A 1 97 ? 6.560 -9.612 -10.698 1.00 98.25 97 GLU A N 1
ATOM 726 C CA . GLU A 1 97 ? 6.767 -9.941 -12.115 1.00 98.25 97 GLU A CA 1
ATOM 727 C C . GLU A 1 97 ? 7.696 -8.938 -12.800 1.00 98.25 97 GLU A C 1
ATOM 729 O O . GLU A 1 97 ? 7.844 -7.805 -12.341 1.00 98.25 97 GLU A O 1
ATOM 734 N N . GLY A 1 98 ? 8.280 -9.370 -13.919 1.00 97.81 98 GLY A N 1
ATOM 735 C CA . GLY A 1 98 ? 9.266 -8.612 -14.683 1.00 97.81 98 GLY A CA 1
ATOM 736 C C . GLY A 1 98 ? 10.699 -8.798 -14.172 1.00 97.81 98 GLY A C 1
ATOM 737 O O . GLY A 1 98 ? 10.949 -9.482 -13.177 1.00 97.81 98 GLY A O 1
ATOM 738 N N . SER A 1 99 ? 11.665 -8.263 -14.919 1.00 96.69 99 SER A N 1
ATOM 739 C CA . SER A 1 99 ? 13.099 -8.405 -14.640 1.00 96.69 99 SER A CA 1
ATOM 740 C C . SER A 1 99 ? 13.728 -7.158 -14.022 1.00 96.69 99 SER A C 1
ATOM 742 O O . SER A 1 99 ? 14.931 -7.157 -13.749 1.00 96.69 99 SER A O 1
ATOM 744 N N . TRP A 1 100 ? 12.959 -6.083 -13.836 1.00 95.12 100 TRP A N 1
ATOM 745 C CA . TRP A 1 100 ? 13.466 -4.856 -13.237 1.00 95.12 100 TRP A CA 1
ATOM 746 C C . TRP A 1 100 ? 13.751 -5.061 -11.750 1.00 95.12 100 TRP A C 1
ATOM 748 O O . TRP A 1 100 ? 13.010 -5.725 -11.021 1.00 95.12 100 TRP A O 1
ATOM 758 N N . LYS A 1 101 ? 14.871 -4.510 -11.283 1.00 94.56 101 LYS A N 1
ATOM 759 C CA . LYS A 1 101 ? 15.335 -4.734 -9.915 1.00 94.56 101 LYS A CA 1
ATOM 760 C C . LYS A 1 101 ? 14.546 -3.858 -8.943 1.00 94.56 101 LYS A C 1
ATOM 762 O O . LYS A 1 101 ? 14.535 -2.640 -9.087 1.00 94.56 101 LYS A O 1
ATOM 767 N N . ARG A 1 102 ? 13.977 -4.473 -7.900 1.00 95.62 102 ARG A N 1
ATOM 768 C CA . ARG A 1 102 ? 13.326 -3.749 -6.797 1.00 95.62 102 ARG A CA 1
ATOM 769 C C . ARG A 1 102 ? 14.300 -2.753 -6.144 1.00 95.62 102 ARG A C 1
ATOM 771 O O . ARG A 1 102 ? 15.386 -3.177 -5.723 1.00 95.62 102 ARG A O 1
ATOM 778 N N . PRO A 1 103 ? 13.937 -1.463 -6.031 1.00 94.62 103 PRO A N 1
ATOM 779 C CA . PRO A 1 103 ? 14.737 -0.495 -5.297 1.00 94.62 103 PRO A CA 1
ATOM 780 C C . PRO A 1 103 ? 14.671 -0.764 -3.791 1.00 94.62 103 PRO A C 1
ATOM 782 O O . PRO A 1 103 ? 13.673 -1.249 -3.264 1.00 94.62 103 PRO A O 1
ATOM 785 N N . LYS A 1 104 ? 15.743 -0.426 -3.072 1.00 95.38 104 LYS A N 1
ATOM 786 C CA . LYS A 1 104 ? 15.750 -0.480 -1.607 1.00 95.38 104 LYS A CA 1
ATOM 787 C C . LYS A 1 104 ? 15.333 0.886 -1.066 1.00 95.38 104 LYS A C 1
ATOM 789 O O . LYS A 1 104 ? 16.136 1.814 -1.098 1.00 95.38 104 LYS A O 1
ATOM 794 N N . ARG A 1 105 ? 14.101 0.982 -0.574 1.00 96.62 105 ARG A N 1
ATOM 795 C CA . ARG A 1 105 ? 13.478 2.206 -0.043 1.00 96.62 105 ARG A CA 1
ATOM 796 C C . ARG A 1 105 ? 12.648 1.905 1.200 1.00 96.62 105 ARG A C 1
ATOM 798 O O . ARG A 1 105 ? 12.326 0.739 1.455 1.00 96.62 105 ARG A O 1
ATOM 805 N N . PHE A 1 106 ? 12.301 2.935 1.970 1.00 97.69 106 PHE A N 1
ATOM 806 C CA . PHE A 1 106 ? 11.319 2.759 3.034 1.00 97.69 106 PHE A CA 1
ATOM 807 C C . PHE A 1 106 ? 9.910 2.663 2.457 1.00 97.69 106 PHE A C 1
ATOM 809 O O . PHE A 1 106 ? 9.576 3.286 1.449 1.00 97.69 106 PHE A O 1
ATOM 816 N N . LEU A 1 107 ? 9.087 1.885 3.148 1.00 98.00 107 LEU A N 1
ATOM 817 C CA . LEU A 1 107 ? 7.675 1.721 2.869 1.00 98.00 107 LEU A CA 1
ATOM 818 C C . LEU A 1 107 ? 6.887 2.186 4.095 1.00 98.00 107 LEU A C 1
ATOM 820 O O . LEU A 1 107 ? 7.018 1.608 5.179 1.00 98.00 107 LEU A O 1
ATOM 824 N N . HIS A 1 108 ? 6.099 3.245 3.932 1.00 98.38 108 HIS A N 1
ATOM 825 C CA . HIS A 1 108 ? 5.160 3.737 4.939 1.00 98.38 108 HIS A CA 1
ATOM 826 C C . HIS A 1 108 ? 3.794 3.121 4.664 1.00 98.38 108 HIS A C 1
ATOM 828 O O . HIS A 1 108 ? 3.283 3.190 3.554 1.00 98.38 108 HIS A O 1
ATOM 834 N N . VAL A 1 109 ? 3.199 2.490 5.665 1.00 98.44 109 VAL A N 1
ATOM 835 C CA . VAL A 1 109 ? 1.882 1.859 5.557 1.00 98.44 109 VAL A CA 1
ATOM 836 C C . VAL A 1 109 ? 0.891 2.706 6.337 1.00 98.44 109 VAL A C 1
ATOM 838 O O . VAL A 1 109 ? 1.053 2.872 7.541 1.00 98.44 109 VAL A O 1
ATOM 841 N N . HIS A 1 110 ? -0.145 3.200 5.671 1.00 98.19 110 HIS A N 1
ATOM 842 C CA . HIS A 1 110 ? -1.236 3.965 6.264 1.00 98.19 110 HIS A CA 1
ATOM 843 C C . HIS A 1 110 ? -2.518 3.138 6.184 1.00 98.19 110 HIS A C 1
ATOM 845 O O . HIS A 1 110 ? -3.141 3.058 5.127 1.00 98.19 110 HIS A O 1
ATOM 851 N N . VAL A 1 111 ? -2.919 2.503 7.285 1.00 98.00 111 VAL A N 1
ATOM 852 C CA . VAL A 1 111 ? -4.176 1.741 7.329 1.00 98.00 111 VAL A CA 1
ATOM 853 C C . VAL A 1 111 ? -5.312 2.677 7.709 1.00 98.00 111 VAL A C 1
ATOM 855 O O . VAL A 1 111 ? -5.275 3.296 8.771 1.00 98.00 111 VAL A O 1
ATOM 858 N N . ILE A 1 112 ? -6.315 2.778 6.842 1.00 96.31 112 ILE A N 1
ATOM 859 C CA . ILE A 1 112 ? -7.468 3.664 7.002 1.00 96.31 112 ILE A CA 1
ATOM 860 C C . ILE A 1 112 ? -8.520 2.985 7.876 1.00 96.31 112 ILE A C 1
ATOM 862 O O . ILE A 1 112 ? -8.961 1.874 7.592 1.00 96.31 112 ILE A O 1
ATOM 866 N N . LEU A 1 113 ? -8.942 3.686 8.928 1.00 94.19 113 LEU A N 1
ATOM 867 C CA . LEU A 1 113 ? -9.908 3.202 9.917 1.00 94.19 113 LEU A CA 1
ATOM 868 C C . LEU A 1 113 ? -11.324 3.775 9.723 1.00 94.19 113 LEU A C 1
ATOM 870 O O . LEU A 1 113 ? -12.257 3.346 10.397 1.00 94.19 113 LEU A O 1
ATOM 874 N N . GLY A 1 114 ? -11.488 4.745 8.818 1.00 88.06 114 GLY A N 1
ATOM 875 C CA . GLY A 1 114 ? -12.733 5.493 8.601 1.00 88.06 114 GLY A CA 1
ATOM 876 C C . GLY A 1 114 ? -12.657 6.933 9.119 1.00 88.06 114 GLY A C 1
ATOM 877 O O . GLY A 1 114 ? -11.766 7.277 9.889 1.00 88.06 114 GLY A O 1
ATOM 878 N N . GLY A 1 115 ? -13.543 7.812 8.638 1.00 84.75 115 GLY A N 1
ATOM 879 C CA . GLY A 1 115 ? -13.591 9.230 9.046 1.00 84.75 115 GLY A CA 1
ATOM 880 C C . GLY A 1 115 ? -12.288 10.021 8.843 1.00 84.75 115 GLY A C 1
ATOM 881 O O . GLY A 1 115 ? -12.094 11.038 9.495 1.00 84.75 115 GLY A O 1
ATOM 882 N N . GLY A 1 116 ? -11.382 9.538 7.981 1.00 86.38 116 GLY A N 1
ATOM 883 C CA . GLY A 1 116 ? -10.037 10.094 7.779 1.00 86.38 116 GLY A CA 1
ATOM 884 C C . GLY A 1 116 ? -8.980 9.619 8.787 1.00 86.38 116 GLY A C 1
ATOM 885 O O . GLY A 1 116 ? -7.807 9.961 8.646 1.00 86.38 116 GLY A O 1
ATOM 886 N N . ALA A 1 117 ? -9.357 8.826 9.792 1.00 94.50 117 ALA A N 1
ATOM 887 C CA . ALA A 1 117 ? -8.425 8.279 10.768 1.00 94.50 117 ALA A CA 1
ATOM 888 C C . ALA A 1 117 ? -7.554 7.177 10.161 1.00 94.50 117 ALA A C 1
ATOM 890 O O . ALA A 1 117 ? -8.010 6.372 9.344 1.00 94.50 117 ALA A O 1
ATOM 891 N N . MET A 1 118 ? -6.295 7.133 10.597 1.00 96.06 118 MET A N 1
ATOM 892 C CA . MET A 1 118 ? -5.298 6.191 10.097 1.00 96.06 118 MET A CA 1
ATOM 893 C C . MET A 1 118 ? -4.391 5.709 11.225 1.00 96.06 118 MET A C 1
ATOM 895 O O . MET A 1 118 ? -4.128 6.447 12.177 1.00 96.06 118 MET A O 1
ATOM 899 N N . ILE A 1 119 ? -3.858 4.502 11.074 1.00 97.38 119 ILE A N 1
ATOM 900 C CA . ILE A 1 119 ? -2.695 4.021 11.828 1.00 97.38 119 ILE A CA 1
ATOM 901 C C . ILE A 1 119 ? -1.527 3.811 10.876 1.00 97.38 119 ILE A C 1
ATOM 903 O O . ILE A 1 119 ? -1.718 3.518 9.695 1.00 97.38 119 ILE A O 1
ATOM 907 N N . ASN A 1 120 ? -0.314 3.952 11.405 1.00 97.56 120 ASN A N 1
ATOM 908 C CA . ASN A 1 120 ? 0.896 3.942 10.600 1.00 97.56 120 ASN A CA 1
ATOM 909 C C . ASN A 1 120 ? 1.766 2.723 10.920 1.00 97.56 120 ASN A C 1
ATOM 911 O O . ASN A 1 120 ? 1.890 2.317 12.075 1.00 97.56 120 ASN A O 1
ATOM 915 N N . GLY A 1 121 ? 2.395 2.169 9.893 1.00 97.44 121 GLY A N 1
ATOM 916 C CA . GLY A 1 121 ? 3.498 1.219 9.973 1.00 97.44 121 GLY A CA 1
ATOM 917 C C . GLY A 1 121 ? 4.656 1.707 9.108 1.00 97.44 121 GLY A C 1
ATOM 918 O O . GLY A 1 121 ? 4.459 2.499 8.187 1.00 97.44 121 GLY A O 1
ATOM 919 N N . LYS A 1 122 ? 5.874 1.254 9.397 1.00 97.88 122 LYS A N 1
ATOM 920 C CA . LYS A 1 122 ? 7.054 1.572 8.587 1.00 97.88 122 LYS A CA 1
ATOM 921 C C . LYS A 1 122 ? 7.947 0.346 8.474 1.00 97.88 122 LYS A C 1
ATOM 923 O O . LYS A 1 122 ? 8.177 -0.337 9.467 1.00 97.88 122 LYS A O 1
ATOM 928 N N . GLY A 1 123 ? 8.475 0.108 7.283 1.00 98.00 123 GLY A N 1
ATOM 929 C CA . GLY A 1 123 ? 9.425 -0.966 7.016 1.00 98.00 123 GLY A CA 1
ATOM 930 C C . GLY A 1 123 ? 10.203 -0.723 5.732 1.00 98.00 123 GLY A C 1
ATOM 931 O O . GLY A 1 123 ? 10.326 0.419 5.283 1.00 98.00 123 GLY A O 1
ATOM 932 N N . ILE A 1 124 ? 10.746 -1.791 5.158 1.00 98.00 124 ILE A N 1
ATOM 933 C CA . ILE A 1 124 ? 11.481 -1.765 3.891 1.00 98.00 124 ILE A CA 1
ATOM 934 C C . ILE A 1 124 ? 10.615 -2.395 2.800 1.00 98.00 124 ILE A C 1
ATOM 936 O O . ILE A 1 124 ? 9.977 -3.422 3.024 1.00 98.00 124 ILE A O 1
ATOM 940 N N . ASP A 1 125 ? 10.590 -1.781 1.616 1.00 97.44 125 ASP A N 1
ATOM 941 C CA . ASP A 1 125 ? 9.852 -2.323 0.471 1.00 97.44 125 ASP A CA 1
ATOM 942 C C . ASP A 1 125 ? 10.357 -3.730 0.097 1.00 97.44 125 ASP A C 1
ATOM 944 O O . ASP A 1 125 ? 11.557 -3.961 -0.066 1.00 97.44 125 ASP A O 1
ATOM 948 N N . GLY A 1 126 ? 9.423 -4.673 -0.042 1.00 95.88 126 GLY A N 1
ATOM 949 C CA . GLY A 1 126 ? 9.691 -6.093 -0.276 1.00 95.88 126 GLY A CA 1
ATOM 950 C C . GLY A 1 126 ? 9.742 -6.963 0.984 1.00 95.88 126 GLY A C 1
ATOM 951 O O . GLY A 1 126 ? 9.664 -8.183 0.855 1.00 95.88 126 GLY A O 1
ATOM 952 N N . GLU A 1 127 ? 9.835 -6.376 2.179 1.00 97.62 127 GLU A N 1
ATOM 953 C CA . GLU A 1 127 ? 9.786 -7.109 3.449 1.00 97.62 127 GLU A CA 1
ATOM 954 C C . GLU A 1 127 ? 8.358 -7.178 4.016 1.00 97.62 127 GLU A C 1
ATOM 956 O O . GLU A 1 127 ? 7.445 -6.482 3.566 1.00 97.62 127 GLU A O 1
ATOM 961 N N . GLU A 1 128 ? 8.155 -8.049 5.006 1.00 98.12 128 GLU A N 1
ATOM 962 C CA . GLU A 1 128 ? 6.897 -8.108 5.749 1.00 98.12 128 GLU A CA 1
ATOM 963 C C . GLU A 1 128 ? 6.844 -6.981 6.787 1.00 98.12 128 GLU A C 1
ATOM 965 O O . GLU A 1 128 ? 7.759 -6.817 7.595 1.00 98.12 128 GLU A O 1
ATOM 970 N N . ILE A 1 129 ? 5.754 -6.214 6.778 1.00 98.44 129 ILE A N 1
ATOM 971 C CA . ILE A 1 129 ? 5.521 -5.095 7.691 1.00 98.44 129 ILE A CA 1
ATOM 972 C C . ILE A 1 129 ? 4.279 -5.404 8.509 1.00 98.44 129 ILE A C 1
ATOM 974 O O . ILE A 1 129 ? 3.213 -5.669 7.955 1.00 98.44 129 ILE A O 1
ATOM 978 N N . GLN A 1 130 ? 4.405 -5.333 9.829 1.00 98.00 130 GLN A N 1
ATOM 979 C CA . GLN A 1 130 ? 3.293 -5.555 10.744 1.00 98.00 130 GLN A CA 1
ATOM 980 C C . GLN A 1 130 ? 2.924 -4.263 11.468 1.00 98.00 130 GLN A C 1
ATOM 982 O O . GLN A 1 130 ? 3.788 -3.498 11.897 1.00 98.00 130 GLN A O 1
ATOM 987 N N . THR A 1 131 ? 1.625 -4.033 11.621 1.00 96.31 131 THR A N 1
ATOM 988 C CA . THR A 1 131 ? 1.068 -2.998 12.493 1.00 96.31 131 THR A CA 1
ATOM 989 C C . THR A 1 131 ? -0.077 -3.580 13.311 1.00 96.31 131 THR A C 1
ATOM 991 O O . THR A 1 131 ? -0.685 -4.578 12.926 1.00 96.31 131 THR A O 1
ATOM 994 N N . THR A 1 132 ? -0.360 -2.992 14.466 1.00 97.00 132 THR A N 1
ATOM 995 C CA . THR A 1 132 ? -1.374 -3.507 15.387 1.00 97.00 132 THR A CA 1
ATOM 996 C C . THR A 1 132 ? -2.674 -2.742 15.198 1.00 97.00 132 THR A C 1
ATOM 998 O O . THR A 1 132 ? -2.692 -1.515 15.290 1.00 97.00 132 THR A O 1
ATOM 1001 N N . MET A 1 133 ? -3.768 -3.467 14.981 1.00 96.62 133 MET A N 1
ATOM 1002 C CA . MET A 1 133 ? -5.116 -2.911 14.998 1.00 96.62 133 MET A CA 1
ATOM 1003 C C . MET A 1 133 ? -5.458 -2.463 16.431 1.00 96.62 133 MET A C 1
ATOM 1005 O O . MET A 1 133 ? -5.422 -3.299 17.342 1.00 96.62 133 MET A O 1
ATOM 1009 N N . PRO A 1 134 ? -5.778 -1.176 16.663 1.00 96.12 134 PRO A N 1
ATOM 1010 C CA . PRO A 1 134 ? -6.170 -0.691 17.980 1.00 96.12 134 PRO A CA 1
ATOM 1011 C C . PRO A 1 134 ? -7.487 -1.313 18.454 1.00 96.12 134 PRO A C 1
ATOM 1013 O O . PRO A 1 134 ? -8.263 -1.869 17.675 1.00 96.12 134 PRO A O 1
ATOM 1016 N N . SER A 1 135 ? -7.779 -1.162 19.744 1.00 96.12 135 SER A N 1
ATOM 1017 C CA . SER A 1 135 ? -9.083 -1.528 20.299 1.00 96.12 135 SER A CA 1
ATOM 1018 C C . SER A 1 135 ? -10.214 -0.686 19.693 1.00 96.12 135 SER A C 1
ATOM 1020 O O . SER A 1 135 ? -10.014 0.458 19.282 1.00 96.12 135 SER A O 1
ATOM 1022 N N . ASN A 1 136 ? -11.448 -1.198 19.717 1.00 94.19 136 ASN A N 1
ATOM 1023 C CA . ASN A 1 136 ? -12.615 -0.477 19.184 1.00 94.19 136 ASN A CA 1
ATOM 1024 C C . ASN A 1 136 ? -12.813 0.918 19.813 1.00 94.19 136 ASN A C 1
ATOM 1026 O O . ASN A 1 136 ? -13.245 1.854 19.135 1.00 94.19 136 ASN A O 1
ATOM 1030 N N . SER A 1 137 ? -12.483 1.079 21.099 1.00 95.38 137 SER A N 1
ATOM 1031 C CA . SER A 1 137 ? -12.538 2.376 21.785 1.00 95.38 137 SER A CA 1
ATOM 1032 C C . SER A 1 137 ? -11.484 3.352 21.270 1.00 95.38 137 SER A C 1
ATOM 1034 O O . SER A 1 137 ? -11.773 4.533 21.099 1.00 95.38 137 SER A O 1
ATOM 1036 N N . GLU A 1 138 ? -10.273 2.870 20.992 1.00 95.62 138 GLU A N 1
ATOM 1037 C CA . GLU A 1 138 ? -9.202 3.698 20.434 1.00 95.62 138 GLU A CA 1
ATOM 1038 C C . GLU A 1 138 ? -9.521 4.099 18.997 1.00 95.62 138 GLU A C 1
ATOM 1040 O O . GLU A 1 138 ? -9.404 5.275 18.666 1.00 95.62 138 GLU A O 1
ATOM 1045 N N . VAL A 1 139 ? -10.014 3.165 18.176 1.00 94.38 139 VAL A N 1
ATOM 1046 C CA . VAL A 1 139 ? -10.483 3.460 16.813 1.00 94.38 139 VAL A CA 1
ATOM 1047 C C . VAL A 1 139 ? -11.556 4.551 16.830 1.00 94.38 139 VAL A C 1
ATOM 1049 O O . VAL A 1 139 ? -11.439 5.535 16.105 1.00 94.38 139 VAL A O 1
ATOM 1052 N N . SER A 1 140 ? -12.558 4.434 17.707 1.00 95.56 140 SER A N 1
ATOM 1053 C CA . SER A 1 140 ? -13.615 5.448 17.838 1.00 95.56 140 SER A CA 1
ATOM 1054 C C . SER A 1 140 ? -13.051 6.826 18.203 1.00 95.56 140 SER A C 1
ATOM 1056 O O . SER A 1 140 ? -13.452 7.835 17.625 1.00 95.56 140 SER A O 1
ATOM 1058 N N . ASN A 1 141 ? -12.077 6.882 19.118 1.00 96.56 141 ASN A N 1
ATOM 1059 C CA . ASN A 1 141 ? -11.420 8.136 19.493 1.00 96.56 141 ASN A CA 1
ATOM 1060 C C . ASN A 1 141 ? -10.609 8.737 18.335 1.00 96.56 141 ASN A C 1
ATOM 1062 O O . ASN A 1 141 ? -10.630 9.953 18.146 1.00 96.56 141 ASN A O 1
ATOM 1066 N N . LEU A 1 142 ? -9.915 7.904 17.554 1.00 95.94 142 LEU A N 1
ATOM 1067 C CA . LEU A 1 142 ? -9.147 8.342 16.386 1.00 95.94 142 LEU A CA 1
ATOM 1068 C C . LEU A 1 142 ? -10.055 8.923 15.298 1.00 95.94 142 LEU A C 1
ATOM 1070 O O . LEU A 1 142 ? -9.738 9.976 14.746 1.00 95.94 142 LEU A O 1
ATOM 1074 N N . ILE A 1 143 ? -11.196 8.281 15.031 1.00 95.12 143 ILE A N 1
ATOM 1075 C CA . ILE A 1 143 ? -12.209 8.775 14.086 1.00 95.12 143 ILE A CA 1
ATOM 1076 C C . ILE A 1 143 ? -12.727 10.140 14.540 1.00 95.12 143 ILE A C 1
ATOM 1078 O O . ILE A 1 143 ? -12.651 11.103 13.783 1.00 95.12 143 ILE A O 1
ATOM 1082 N N . LEU A 1 144 ? -13.162 10.257 15.799 1.00 94.31 144 LEU A N 1
ATOM 1083 C CA . LEU A 1 144 ? -13.658 11.523 16.347 1.00 94.31 144 LEU A CA 1
ATOM 1084 C C . LEU A 1 144 ? -12.609 12.641 16.277 1.00 94.31 144 LEU A C 1
ATOM 1086 O O . LEU A 1 144 ? -12.942 13.788 15.973 1.00 94.31 144 LEU A O 1
ATOM 1090 N N . ALA A 1 145 ? -11.340 12.324 16.552 1.00 94.06 145 ALA A N 1
ATOM 1091 C CA . ALA A 1 145 ? -10.246 13.281 16.438 1.00 94.06 145 ALA A CA 1
ATOM 1092 C C . ALA A 1 145 ? -10.033 13.731 14.983 1.00 94.06 145 ALA A C 1
ATOM 1094 O O . ALA A 1 145 ? -9.923 14.933 14.733 1.00 94.06 145 ALA A O 1
ATOM 1095 N N . SER A 1 146 ? -10.026 12.789 14.035 1.00 93.06 146 SER A N 1
ATOM 1096 C CA . SER A 1 146 ? -9.844 13.070 12.607 1.00 93.06 146 SER A CA 1
ATOM 1097 C C . SER A 1 146 ? -10.991 13.906 12.031 1.00 93.06 146 SER A C 1
ATOM 1099 O O . SER A 1 146 ? -10.751 14.932 11.396 1.00 93.06 146 SER A O 1
ATOM 1101 N N . GLU A 1 147 ? -12.242 13.566 12.346 1.00 91.69 147 GLU A N 1
ATOM 1102 C CA . GLU A 1 147 ? -13.418 14.325 11.908 1.00 91.69 147 GLU A CA 1
ATOM 1103 C C . GLU A 1 147 ? -13.424 15.759 12.455 1.00 91.69 147 GLU A C 1
ATOM 1105 O O . GLU A 1 147 ? -13.779 16.703 11.741 1.00 91.69 147 GLU A O 1
ATOM 1110 N N . ASN A 1 148 ? -13.002 15.952 13.710 1.00 91.31 148 ASN A N 1
ATOM 1111 C CA . ASN A 1 148 ? -12.843 17.291 14.280 1.00 91.31 148 ASN A CA 1
ATOM 1112 C C . ASN A 1 148 ? -11.743 18.081 13.565 1.00 91.31 148 ASN A C 1
ATOM 1114 O O . ASN A 1 148 ? -11.944 19.252 13.246 1.00 91.31 148 ASN A O 1
ATOM 1118 N N . GLN A 1 149 ? -10.593 17.460 13.290 1.00 89.19 149 GLN A N 1
ATOM 1119 C CA . GLN A 1 149 ? -9.517 18.105 12.536 1.00 89.19 149 GLN A CA 1
ATOM 1120 C C . GLN A 1 149 ? -9.969 18.493 11.128 1.00 89.19 149 GLN A C 1
ATOM 1122 O O . GLN A 1 149 ? -9.711 19.617 10.699 1.00 89.19 149 GLN A O 1
ATOM 1127 N N . TYR A 1 150 ? -10.684 17.602 10.440 1.00 85.94 150 TYR A N 1
ATOM 1128 C CA . TYR A 1 150 ? -11.249 17.867 9.123 1.00 85.94 150 TYR A CA 1
ATOM 1129 C C . TYR A 1 150 ? -12.213 19.056 9.161 1.00 85.94 150 TYR A C 1
ATOM 1131 O O . TYR A 1 150 ? -12.069 19.987 8.373 1.00 85.94 150 TYR A O 1
ATOM 1139 N N . ARG A 1 151 ? -13.128 19.103 10.137 1.00 85.69 151 ARG A N 1
ATOM 1140 C CA . ARG A 1 151 ? -14.048 20.237 10.326 1.00 85.69 151 ARG A CA 1
ATOM 1141 C C . ARG A 1 151 ? -13.312 21.557 10.553 1.00 85.69 151 ARG A C 1
ATOM 1143 O O . ARG A 1 151 ? -13.612 22.542 9.889 1.00 85.69 151 ARG A O 1
ATOM 1150 N N . VAL A 1 152 ? -12.315 21.568 11.439 1.00 87.31 152 VAL A N 1
ATOM 1151 C CA . VAL A 1 152 ? -11.491 22.762 11.699 1.00 87.31 152 VAL A CA 1
ATOM 1152 C C . VAL A 1 152 ? -10.725 23.192 10.446 1.00 87.31 152 VAL A C 1
ATOM 1154 O O . VAL A 1 152 ? -10.548 24.387 10.211 1.00 87.31 152 VAL A O 1
ATOM 1157 N N . HIS A 1 153 ? -10.259 22.238 9.635 1.00 82.44 153 HIS A N 1
ATOM 1158 C CA . HIS A 1 153 ? -9.599 22.534 8.368 1.00 82.44 153 HIS A CA 1
ATOM 1159 C C . HIS A 1 153 ? -10.571 23.168 7.366 1.00 82.44 153 HIS A C 1
ATOM 1161 O O . HIS A 1 153 ? -10.240 24.194 6.777 1.00 82.44 153 HIS A O 1
ATOM 1167 N N . LEU A 1 154 ? -11.783 22.619 7.237 1.00 79.69 154 LEU A N 1
ATOM 1168 C CA . LEU A 1 154 ? -12.843 23.164 6.388 1.00 79.69 154 LEU A CA 1
ATOM 1169 C C . LEU A 1 154 ? -13.228 24.594 6.773 1.00 79.69 154 LEU A C 1
ATOM 1171 O O . LEU A 1 154 ? -13.312 25.456 5.907 1.00 79.69 154 LEU A O 1
ATOM 1175 N N . GLU A 1 155 ? -13.402 24.871 8.065 1.00 83.38 155 GLU A N 1
ATOM 1176 C CA . GLU A 1 155 ? -13.733 26.215 8.562 1.00 83.38 155 GLU A CA 1
ATOM 1177 C C . GLU A 1 155 ? -12.635 27.252 8.268 1.00 83.38 155 GLU A C 1
ATOM 1179 O O . GLU A 1 155 ? -12.905 28.451 8.204 1.00 83.38 155 GLU A O 1
ATOM 1184 N N . ARG A 1 156 ? -11.386 26.803 8.096 1.00 83.12 156 ARG A N 1
ATOM 1185 C CA . ARG A 1 156 ? -10.225 27.656 7.797 1.00 83.12 156 ARG A CA 1
ATOM 1186 C C . ARG A 1 156 ? -9.880 27.720 6.311 1.00 83.12 156 ARG A C 1
ATOM 1188 O O . ARG A 1 156 ? -9.082 28.579 5.925 1.00 83.12 156 ARG A O 1
ATOM 1195 N N . ALA A 1 157 ? -10.419 26.817 5.496 1.00 75.50 157 ALA A N 1
ATOM 1196 C CA . ALA A 1 157 ? -10.138 26.762 4.073 1.00 75.50 157 ALA A CA 1
ATOM 1197 C C . ALA A 1 157 ? -10.659 28.035 3.393 1.00 75.50 157 ALA A C 1
ATOM 1199 O O . ALA A 1 157 ? -11.793 28.465 3.607 1.00 75.50 157 ALA A O 1
ATOM 1200 N N . ARG A 1 158 ? -9.810 28.671 2.580 1.00 70.31 158 ARG A N 1
ATOM 1201 C CA . ARG A 1 158 ? -10.225 29.819 1.769 1.00 70.31 158 ARG A CA 1
ATOM 1202 C C . ARG A 1 158 ? -10.903 29.291 0.503 1.00 70.31 158 ARG A C 1
ATOM 1204 O O . ARG A 1 158 ? -10.280 28.472 -0.171 1.00 70.31 158 ARG A O 1
ATOM 1211 N N . PRO A 1 159 ? -12.113 29.760 0.159 1.00 64.94 159 PRO A N 1
ATOM 1212 C CA . PRO A 1 159 ? -12.739 29.432 -1.116 1.00 64.94 159 PRO A CA 1
ATOM 1213 C C . PRO A 1 159 ? -11.843 29.845 -2.284 1.00 64.94 159 PRO A C 1
ATOM 1215 O O . PRO A 1 159 ? -11.137 30.859 -2.194 1.00 64.94 159 PRO A O 1
ATOM 1218 N N . ILE A 1 160 ? -11.889 29.090 -3.380 1.00 59.50 160 ILE A N 1
ATOM 1219 C CA . ILE A 1 160 ? -11.231 29.503 -4.617 1.00 59.50 160 ILE A CA 1
ATOM 1220 C C . ILE A 1 160 ? -11.927 30.792 -5.093 1.00 59.50 160 ILE A C 1
ATOM 1222 O O . ILE A 1 160 ? -13.154 30.824 -5.188 1.00 59.50 160 ILE A O 1
ATOM 1226 N N . PRO A 1 161 ? -11.192 31.892 -5.336 1.00 60.38 161 PRO A N 1
ATOM 1227 C CA . PRO A 1 161 ? -11.811 33.141 -5.762 1.00 60.38 161 PRO A CA 1
ATOM 1228 C C . PRO A 1 161 ? -12.472 32.985 -7.139 1.00 60.38 161 PRO A C 1
ATOM 1230 O O . PRO A 1 161 ? -11.856 32.475 -8.075 1.00 60.38 161 PRO A O 1
ATOM 1233 N N . ASP A 1 162 ? -13.705 33.483 -7.274 1.00 56.16 162 ASP A N 1
ATOM 1234 C CA . ASP A 1 162 ? -14.427 33.536 -8.550 1.00 56.16 162 ASP A CA 1
ATOM 1235 C C . ASP A 1 162 ? -13.649 34.394 -9.568 1.00 56.16 162 ASP A C 1
ATOM 1237 O O . ASP A 1 162 ? -13.482 35.605 -9.395 1.00 56.16 162 ASP A O 1
ATOM 1241 N N . VAL A 1 163 ? -13.180 33.775 -10.656 1.00 55.00 163 VAL A N 1
ATOM 1242 C CA . VAL A 1 163 ? -12.360 34.425 -11.704 1.00 55.00 163 VAL A CA 1
ATOM 1243 C C . VAL A 1 163 ? -13.169 35.421 -12.560 1.00 55.00 163 VAL A C 1
ATOM 1245 O O . VAL A 1 163 ? -12.603 36.219 -13.302 1.00 55.00 163 VAL A O 1
ATOM 1248 N N . ASP A 1 164 ? -14.495 35.464 -12.421 1.00 51.66 164 ASP A N 1
ATOM 1249 C CA . ASP A 1 164 ? -15.390 36.224 -13.308 1.00 51.66 164 ASP A CA 1
ATOM 1250 C C . ASP A 1 164 ? -15.413 37.755 -13.059 1.00 51.66 164 ASP A C 1
ATOM 1252 O O . ASP A 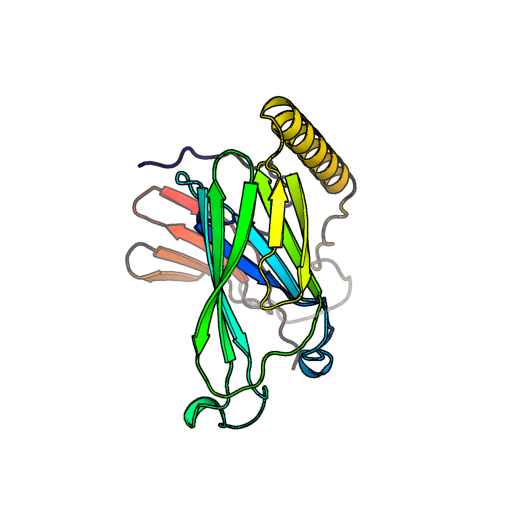1 164 ? -16.218 38.472 -13.657 1.00 51.66 164 ASP A O 1
ATOM 1256 N N . ARG A 1 165 ? -14.534 38.315 -12.212 1.00 44.16 165 ARG A N 1
ATOM 1257 C CA . ARG A 1 165 ? -14.433 39.777 -12.004 1.00 44.16 165 ARG A CA 1
ATOM 1258 C C . ARG A 1 165 ? -12.999 40.297 -11.955 1.00 44.16 165 ARG A C 1
ATOM 1260 O O . ARG A 1 165 ? -12.590 40.930 -10.984 1.00 44.16 165 ARG A O 1
ATOM 1267 N N . LEU A 1 166 ? -12.261 40.134 -13.048 1.00 41.28 166 LEU A N 1
ATOM 1268 C CA . LEU A 1 166 ? -11.189 41.079 -13.366 1.00 41.28 166 LEU A CA 1
ATOM 1269 C C . LEU A 1 166 ? -11.787 42.238 -14.185 1.00 41.28 166 LEU A C 1
ATOM 1271 O O . LEU A 1 166 ? -12.223 42.019 -15.319 1.00 41.28 166 LEU A O 1
ATOM 1275 N N . PRO A 1 167 ? -11.858 43.473 -13.653 1.00 37.25 167 PRO A N 1
ATOM 1276 C CA . PRO A 1 167 ? -12.330 44.609 -14.431 1.00 37.25 167 PRO A CA 1
ATOM 1277 C C . PRO A 1 167 ? -11.299 44.918 -15.526 1.00 37.25 167 PRO A C 1
ATOM 1279 O O . PRO A 1 167 ? -10.229 45.442 -15.231 1.00 37.25 167 PRO A O 1
ATOM 1282 N N . GLY A 1 168 ? -11.604 44.596 -16.789 1.00 46.06 168 GLY A N 1
ATOM 1283 C CA . GLY A 1 168 ? -10.826 45.121 -17.920 1.00 46.06 168 GLY A CA 1
ATOM 1284 C C . GLY A 1 168 ? -10.689 44.271 -19.185 1.00 46.06 168 GLY A C 1
ATOM 1285 O O . GLY A 1 168 ? -10.244 44.817 -20.192 1.00 46.06 168 GLY A O 1
ATOM 1286 N N . GLN A 1 169 ? -11.066 42.989 -19.215 1.00 44.59 169 GLN A N 1
ATOM 1287 C CA . GLN A 1 169 ? -10.921 42.196 -20.447 1.00 44.59 169 GLN A CA 1
ATOM 1288 C C . GLN A 1 169 ? -12.171 42.263 -21.339 1.00 44.59 169 GLN A C 1
ATOM 1290 O O . GLN A 1 169 ? -13.155 41.561 -21.128 1.00 44.59 169 GLN A O 1
ATOM 1295 N N . LYS A 1 170 ? -12.113 43.104 -22.383 1.00 46.25 170 LYS A N 1
ATOM 1296 C CA . LYS A 1 170 ? -12.995 43.013 -23.560 1.00 46.25 170 LYS A CA 1
ATOM 1297 C C . LYS A 1 170 ? -12.587 41.790 -24.394 1.00 46.25 170 LYS A C 1
ATOM 1299 O O . LYS A 1 170 ? -11.746 41.903 -25.280 1.00 46.25 170 LYS A O 1
ATOM 1304 N N . GLY A 1 171 ? -13.171 40.633 -24.097 1.00 38.81 171 GLY A N 1
ATOM 1305 C CA . GLY 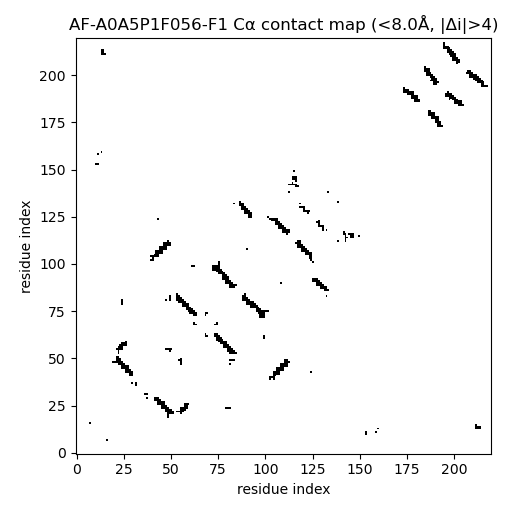A 1 171 ? -13.117 39.428 -24.929 1.00 38.81 171 GLY A CA 1
ATOM 1306 C C . GLY A 1 171 ? -14.511 39.060 -25.443 1.00 38.81 171 GLY A C 1
ATOM 1307 O O . GLY A 1 171 ? -15.504 39.358 -24.786 1.00 38.81 171 GLY A O 1
ATOM 1308 N N . ILE A 1 172 ? -14.582 38.459 -26.633 1.00 39.66 172 ILE A N 1
ATOM 1309 C CA . ILE A 1 172 ? -15.823 38.026 -27.298 1.00 39.66 172 ILE A CA 1
ATOM 1310 C C . ILE A 1 172 ? -16.580 37.039 -26.394 1.00 39.66 172 ILE A C 1
ATOM 1312 O O . ILE A 1 172 ? -16.022 36.031 -25.964 1.00 39.66 172 ILE A O 1
ATOM 1316 N N . GLU A 1 173 ? -17.849 37.333 -26.117 1.00 41.59 173 GLU A N 1
ATOM 1317 C CA . GLU A 1 173 ? -18.728 36.503 -25.292 1.00 41.59 173 GLU A CA 1
ATOM 1318 C C . GLU A 1 173 ? -19.194 35.277 -26.098 1.00 41.59 173 GLU A C 1
ATOM 1320 O O . GLU A 1 173 ? -19.968 35.397 -27.048 1.00 41.59 173 GLU A O 1
ATOM 1325 N N . LEU A 1 174 ? -18.686 34.090 -25.755 1.00 44.75 174 LEU A N 1
ATOM 1326 C CA . LEU A 1 174 ? -19.148 32.822 -26.327 1.00 44.75 174 LEU A CA 1
ATOM 1327 C C . LEU A 1 174 ? -20.453 32.377 -25.646 1.00 44.75 174 LEU A C 1
ATOM 1329 O O . LEU A 1 174 ? -20.626 32.543 -24.437 1.00 44.75 174 LEU A O 1
ATOM 1333 N N . SER A 1 175 ? -21.382 31.804 -26.420 1.00 48.41 175 SER A N 1
ATOM 1334 C CA . SER A 1 175 ? -22.704 31.403 -25.928 1.00 48.41 175 SER A CA 1
ATOM 1335 C C . SER A 1 175 ? -22.615 30.297 -24.871 1.00 48.41 175 SER A C 1
ATOM 1337 O O . SER A 1 175 ? -22.198 29.179 -25.165 1.00 48.41 175 SER A O 1
ATOM 1339 N N . LYS A 1 176 ? -23.108 30.578 -23.662 1.00 53.88 176 LYS A N 1
ATOM 1340 C CA . LYS A 1 176 ? -23.193 29.645 -22.522 1.00 53.88 176 LYS A CA 1
ATOM 1341 C C . LYS A 1 176 ? -24.369 28.659 -22.633 1.00 53.88 176 LYS A C 1
ATOM 1343 O O . LYS A 1 176 ? -25.054 28.401 -21.645 1.00 53.88 176 LYS A O 1
ATOM 1348 N N . THR A 1 177 ? -24.683 28.171 -23.831 1.00 49.47 177 THR A N 1
ATOM 1349 C CA . THR A 1 177 ? -25.820 27.261 -24.025 1.00 49.47 177 THR A CA 1
ATOM 1350 C C . THR A 1 177 ? -25.375 25.830 -23.710 1.00 49.47 177 THR A C 1
ATOM 1352 O O . THR A 1 177 ? -24.463 25.335 -24.374 1.00 49.47 177 THR A O 1
ATOM 1355 N N . PRO A 1 178 ? -25.972 25.154 -22.712 1.00 55.72 178 PRO A N 1
ATOM 1356 C CA . PRO A 1 178 ? -25.574 23.799 -22.362 1.00 55.72 178 PRO A CA 1
ATOM 1357 C C . PRO A 1 178 ? -25.955 22.808 -23.465 1.00 55.72 178 PRO A C 1
ATOM 1359 O O . PRO A 1 178 ? -27.074 22.848 -23.978 1.00 55.72 178 PRO A O 1
ATOM 1362 N N . VAL A 1 179 ? -25.049 21.890 -23.780 1.00 57.34 179 VAL A N 1
ATOM 1363 C CA . VAL A 1 179 ? -25.261 20.755 -24.676 1.00 57.34 179 VAL A CA 1
ATOM 1364 C C . VAL A 1 179 ? -25.465 19.504 -23.828 1.00 57.34 179 VAL A C 1
ATOM 1366 O O . VAL A 1 179 ? -24.649 19.192 -22.960 1.00 57.34 179 VAL A O 1
ATOM 1369 N N . ASP A 1 180 ? -26.559 18.791 -24.087 1.00 64.06 180 ASP A N 1
ATOM 1370 C CA . ASP A 1 180 ? -26.880 17.528 -23.426 1.00 64.06 180 ASP A CA 1
ATOM 1371 C C . ASP A 1 180 ? -26.387 16.350 -24.290 1.00 64.06 180 ASP A C 1
ATOM 1373 O O . ASP A 1 180 ? -26.797 16.195 -25.442 1.00 64.06 180 ASP A O 1
ATOM 1377 N N . LEU A 1 181 ? -25.531 15.493 -23.730 1.00 61.22 181 LEU A N 1
ATOM 1378 C CA . LEU A 1 181 ? -25.044 14.251 -24.335 1.00 61.22 181 LEU A CA 1
ATOM 1379 C C . LEU A 1 181 ? -25.572 13.054 -23.536 1.00 61.22 181 LEU A C 1
ATOM 1381 O O . LEU A 1 181 ? -25.520 13.045 -22.308 1.00 61.22 181 LEU A O 1
ATOM 1385 N N . LYS A 1 182 ? -26.082 12.026 -24.220 1.00 62.78 182 LYS A N 1
ATOM 1386 C CA . LYS A 1 182 ? -26.588 10.799 -23.583 1.00 62.78 182 LYS A CA 1
ATOM 1387 C C . LYS A 1 182 ? -25.897 9.571 -24.164 1.00 62.78 182 LYS A C 1
ATOM 1389 O O . LYS A 1 182 ? -25.817 9.445 -25.383 1.00 62.78 182 LYS A O 1
ATOM 1394 N N . SER A 1 183 ? -25.438 8.670 -23.296 1.00 48.53 183 SER A N 1
ATOM 1395 C CA . SER A 1 183 ? -24.872 7.371 -23.679 1.00 48.53 183 SER A CA 1
ATOM 1396 C C . SER A 1 183 ? -25.212 6.319 -22.622 1.00 48.53 183 SER A C 1
ATOM 1398 O O . SER A 1 183 ? -24.807 6.437 -21.465 1.00 48.53 183 SER A O 1
ATOM 1400 N N . GLY A 1 184 ? -25.989 5.303 -23.010 1.00 69.56 184 GLY A N 1
ATOM 1401 C CA . GLY A 1 184 ? -26.508 4.287 -22.090 1.00 69.56 184 GLY A CA 1
ATOM 1402 C C . GLY A 1 184 ? -27.303 4.903 -20.934 1.00 69.56 184 GLY A C 1
ATOM 1403 O O . GLY A 1 184 ? -28.193 5.725 -21.148 1.00 69.56 184 GLY A O 1
ATOM 1404 N N . ASP A 1 185 ? -26.937 4.529 -19.712 1.00 63.97 185 ASP A N 1
ATOM 1405 C CA . ASP A 1 185 ? -27.558 4.989 -18.465 1.00 63.97 185 ASP A CA 1
ATOM 1406 C C . ASP A 1 185 ? -27.046 6.354 -17.969 1.00 63.97 185 ASP A C 1
ATOM 1408 O O . ASP A 1 185 ? -27.373 6.779 -16.860 1.00 63.97 185 ASP A O 1
ATOM 1412 N N . TRP A 1 186 ? -26.255 7.064 -18.776 1.00 56.34 186 TRP A N 1
ATOM 1413 C CA . TRP A 1 186 ? -25.618 8.319 -18.387 1.00 56.34 186 TRP A CA 1
ATOM 1414 C C . TRP A 1 186 ? -26.117 9.495 -19.225 1.00 56.34 186 TRP A C 1
ATOM 1416 O O . TRP A 1 186 ? -26.219 9.420 -20.454 1.00 56.34 186 TRP A O 1
ATOM 1426 N N . ALA A 1 187 ? -26.388 10.609 -18.546 1.00 58.88 187 ALA A N 1
ATOM 1427 C CA . ALA A 1 187 ? -26.618 11.911 -19.157 1.00 58.88 187 ALA A CA 1
ATOM 1428 C C . ALA A 1 187 ? -25.556 12.904 -18.672 1.00 58.88 187 ALA A C 1
ATOM 1430 O O . ALA A 1 187 ? -25.339 13.058 -17.468 1.00 58.88 187 ALA A O 1
ATOM 1431 N N . LEU A 1 188 ? -24.913 13.581 -19.618 1.00 56.75 188 LEU A N 1
ATOM 1432 C CA . LEU A 1 188 ? -23.863 14.560 -19.391 1.00 56.75 188 LEU A CA 1
ATOM 1433 C C . LEU A 1 188 ? -24.298 15.914 -19.944 1.00 56.75 188 LEU A C 1
ATOM 1435 O O . LEU A 1 188 ? -24.732 15.998 -21.091 1.00 56.75 188 LEU A O 1
ATOM 1439 N N . LYS A 1 189 ? -24.163 16.972 -19.145 1.00 59.25 189 LYS A N 1
ATOM 1440 C CA . LYS A 1 189 ? -24.475 18.341 -19.557 1.00 59.25 189 LYS A CA 1
ATOM 1441 C C . LYS A 1 189 ? -23.216 19.191 -19.535 1.00 59.25 189 LYS A C 1
ATOM 1443 O O . LYS A 1 189 ? -22.570 19.329 -18.494 1.00 59.25 189 LYS A O 1
ATOM 1448 N N . TRP A 1 190 ? -22.879 19.756 -20.688 1.00 49.94 190 TRP A N 1
ATOM 1449 C CA . TRP A 1 190 ? -21.621 20.464 -20.906 1.00 49.94 190 TRP A CA 1
ATOM 1450 C C . TRP A 1 190 ? -21.859 21.867 -21.469 1.00 49.94 190 TRP A C 1
ATOM 1452 O O . TRP A 1 190 ? -22.694 22.032 -22.354 1.00 49.94 190 TRP A O 1
ATOM 1462 N N . CYS A 1 191 ? -21.116 22.880 -21.015 1.00 53.28 191 CYS A N 1
ATOM 1463 C CA . CYS A 1 191 ? -21.157 24.235 -21.580 1.00 53.28 191 CYS A CA 1
ATOM 1464 C C . CYS A 1 191 ? -19.862 24.558 -22.342 1.00 53.28 191 CYS A C 1
ATOM 1466 O O . CYS A 1 191 ? -18.759 24.435 -21.810 1.00 53.28 191 CYS A O 1
ATOM 1468 N N . LEU A 1 192 ? -19.989 24.988 -23.600 1.00 44.09 192 LEU A N 1
ATOM 1469 C CA . LEU A 1 192 ? -18.857 25.394 -24.440 1.00 44.09 192 LEU A CA 1
ATOM 1470 C C . LEU A 1 192 ? -18.505 26.872 -24.173 1.00 44.09 192 LEU A C 1
ATOM 1472 O O . LEU A 1 192 ? -19.011 27.770 -24.838 1.00 44.09 192 LEU A O 1
ATOM 1476 N N . GLY A 1 193 ? -17.656 27.123 -23.172 1.00 52.31 193 GLY A N 1
ATOM 1477 C CA . GLY A 1 193 ? -16.973 28.405 -22.934 1.00 52.31 193 GLY A CA 1
ATOM 1478 C C . GLY A 1 193 ? -15.449 28.282 -23.099 1.00 52.31 193 GLY A C 1
ATOM 1479 O O . GLY A 1 193 ? -14.950 27.191 -23.37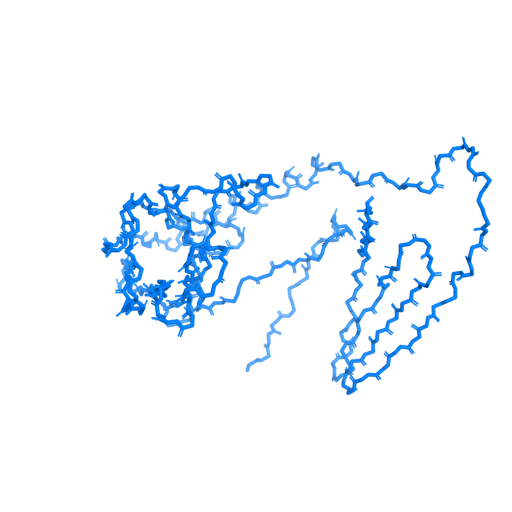5 1.00 52.31 193 GLY A O 1
ATOM 1480 N N . LEU A 1 194 ? -14.700 29.387 -22.943 1.00 36.50 194 LEU A N 1
ATOM 1481 C CA . LEU A 1 194 ? -13.229 29.347 -22.834 1.00 36.50 194 LEU A CA 1
ATOM 1482 C C . LEU A 1 194 ? -12.858 28.502 -21.605 1.00 36.50 194 LEU A C 1
ATOM 1484 O O . LEU A 1 194 ? -13.000 28.965 -20.478 1.00 36.50 194 LEU A O 1
ATOM 1488 N N . GLY A 1 195 ? -12.442 27.259 -21.845 1.00 47.47 195 GLY A N 1
ATOM 1489 C CA . GLY A 1 195 ? -12.350 26.220 -20.820 1.00 47.47 195 GLY A CA 1
ATOM 1490 C C . GLY A 1 195 ? -13.654 25.431 -20.775 1.00 47.47 195 GLY A C 1
ATOM 1491 O O . GLY A 1 195 ? -14.589 25.797 -20.072 1.00 47.47 195 GLY A O 1
ATOM 1492 N N . ALA A 1 196 ? -13.735 24.380 -21.589 1.00 44.97 196 ALA A N 1
ATOM 1493 C CA . ALA A 1 196 ? -14.872 23.475 -21.657 1.00 44.97 196 ALA A CA 1
ATOM 1494 C C . ALA A 1 196 ? -15.268 23.027 -20.226 1.00 44.97 196 ALA A C 1
ATOM 1496 O O . ALA A 1 196 ? -14.489 22.352 -19.562 1.00 44.97 196 ALA A O 1
ATOM 1497 N N . GLU A 1 197 ? -16.447 23.434 -19.739 1.00 47.81 197 GLU A N 1
ATOM 1498 C CA . GLU A 1 197 ? -16.881 23.206 -18.350 1.00 47.81 197 GLU A CA 1
ATOM 1499 C C . GLU A 1 197 ? -17.927 22.083 -18.305 1.00 47.81 197 GLU A C 1
ATOM 1501 O O . GLU A 1 197 ? -19.042 22.218 -18.835 1.00 47.81 197 GLU A O 1
ATOM 1506 N N . LEU A 1 198 ? -17.579 20.969 -17.655 1.00 50.44 198 LEU A N 1
ATOM 1507 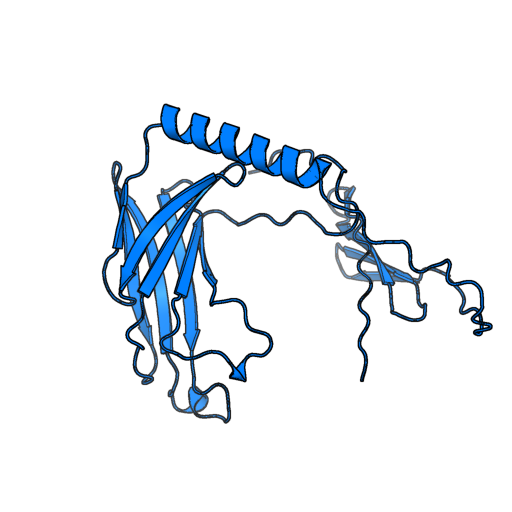C CA . LEU A 1 198 ? -18.538 19.919 -17.328 1.00 50.44 198 LEU A CA 1
ATOM 1508 C C . LEU A 1 198 ? -19.416 20.442 -16.192 1.00 50.44 198 LEU A C 1
ATOM 1510 O O . LEU A 1 198 ? -18.909 20.818 -15.142 1.00 50.44 198 LEU A O 1
ATOM 1514 N N . SER A 1 199 ? -20.725 20.547 -16.429 1.00 45.59 199 SER A N 1
ATOM 1515 C CA . SER A 1 199 ? -21.637 21.212 -15.488 1.00 45.59 199 SER A CA 1
ATOM 1516 C C . SER A 1 199 ? -22.430 20.225 -14.635 1.00 45.59 199 SER A C 1
ATOM 1518 O O . SER A 1 199 ? -22.812 20.565 -13.520 1.00 45.59 199 SER A O 1
ATOM 1520 N N . LEU A 1 200 ? -22.726 19.030 -15.164 1.00 49.09 200 LEU A N 1
ATOM 1521 C CA . LEU A 1 200 ? -23.534 18.017 -14.482 1.00 49.09 200 LEU A CA 1
ATOM 1522 C C . LEU A 1 200 ? -23.366 16.636 -15.136 1.00 49.09 200 LEU A C 1
ATOM 1524 O O . LEU A 1 200 ? -23.444 16.521 -16.362 1.00 49.09 200 LEU A O 1
ATOM 1528 N N . MET A 1 201 ? -23.241 15.584 -14.321 1.00 46.28 201 MET A N 1
ATOM 1529 C CA . MET A 1 201 ? -23.309 14.189 -14.770 1.00 46.28 201 MET A CA 1
ATOM 1530 C C . MET A 1 201 ? -24.354 13.425 -13.948 1.00 46.28 201 MET A C 1
ATOM 1532 O O . MET A 1 201 ? -24.356 13.465 -12.720 1.00 46.28 201 MET A O 1
ATOM 1536 N N . THR A 1 202 ? -25.295 12.763 -14.621 1.00 49.97 202 THR A N 1
ATOM 1537 C CA . THR A 1 202 ? -26.438 12.087 -13.983 1.00 49.97 202 THR A CA 1
ATOM 1538 C C . THR A 1 202 ? -26.506 10.624 -14.410 1.00 49.97 202 THR A C 1
ATOM 1540 O O . THR A 1 202 ? -26.512 10.332 -15.607 1.00 49.97 202 THR A O 1
ATOM 1543 N N . TYR A 1 203 ? -26.610 9.717 -13.434 1.00 41.06 203 TYR A N 1
ATOM 1544 C CA . TYR A 1 203 ? -26.897 8.299 -13.663 1.00 41.06 203 TYR A CA 1
ATOM 1545 C C . TYR A 1 203 ? -28.417 8.074 -13.626 1.00 41.06 203 TYR A C 1
ATOM 1547 O O . TYR A 1 203 ? -29.074 8.251 -12.597 1.00 41.06 203 TYR A O 1
ATOM 1555 N N . LEU A 1 204 ? -28.993 7.730 -14.776 1.00 53.28 204 LEU A N 1
ATOM 1556 C CA . LEU A 1 204 ? -30.438 7.674 -15.017 1.00 53.28 204 LEU A CA 1
ATOM 1557 C C . LEU A 1 204 ? -31.193 6.556 -14.251 1.00 53.28 204 LEU A C 1
ATOM 1559 O O . LEU A 1 204 ? -32.333 6.812 -13.863 1.00 53.28 204 LEU A O 1
ATOM 1563 N N . PRO A 1 205 ? -30.623 5.367 -13.956 1.00 47.19 205 PRO A N 1
ATOM 1564 C CA . PRO A 1 205 ? -31.348 4.269 -13.299 1.00 47.19 205 PRO A CA 1
ATOM 1565 C C . PRO A 1 205 ? -31.738 4.494 -11.832 1.00 47.19 205 PRO A C 1
ATOM 1567 O O . PRO A 1 205 ? -32.594 3.773 -11.320 1.00 47.19 205 PRO A O 1
ATOM 1570 N N . SER A 1 206 ? -31.128 5.457 -11.131 1.00 48.34 206 SER A N 1
ATOM 1571 C CA . SER A 1 206 ? -31.405 5.713 -9.705 1.00 48.34 206 SER A CA 1
ATOM 1572 C C . SER A 1 206 ? -31.704 7.175 -9.352 1.00 48.34 206 SER A C 1
ATOM 1574 O O . SER A 1 206 ? -31.888 7.480 -8.176 1.00 48.34 206 SER A O 1
ATOM 1576 N N . GLY A 1 207 ? -31.796 8.080 -10.334 1.00 39.28 207 GLY A N 1
ATOM 1577 C CA . GLY A 1 207 ? -32.134 9.492 -10.097 1.00 39.28 207 GLY A CA 1
ATOM 1578 C C . GLY A 1 207 ? -31.100 10.271 -9.270 1.00 39.28 207 GLY A C 1
ATOM 1579 O O . GLY A 1 207 ? -31.400 11.361 -8.787 1.00 39.28 207 GLY A O 1
ATOM 1580 N N . GLY A 1 208 ? -29.893 9.725 -9.088 1.00 42.16 208 GLY A N 1
ATOM 1581 C CA . GLY A 1 208 ? -28.799 10.393 -8.388 1.00 42.16 208 GLY A CA 1
ATOM 1582 C C . GLY A 1 208 ? -28.203 11.510 -9.244 1.00 42.16 208 GLY A C 1
ATOM 1583 O O . GLY A 1 208 ? -27.665 11.252 -10.320 1.00 42.16 208 GLY A O 1
ATOM 1584 N N . ILE A 1 209 ? -28.306 12.748 -8.763 1.00 37.44 209 ILE A N 1
ATOM 1585 C CA . ILE A 1 209 ? -27.746 13.949 -9.395 1.00 37.44 209 ILE A CA 1
ATOM 1586 C C . ILE A 1 209 ? -26.360 14.198 -8.789 1.00 37.44 209 ILE A C 1
ATOM 1588 O O . ILE A 1 209 ? -26.261 14.399 -7.580 1.00 37.44 209 ILE A O 1
ATOM 1592 N N . PHE A 1 210 ? -25.304 14.213 -9.608 1.00 40.41 210 PHE A N 1
ATOM 1593 C CA . PHE A 1 210 ? -23.956 14.613 -9.191 1.00 40.41 210 PHE A CA 1
ATOM 1594 C C . PHE A 1 210 ? -23.545 15.887 -9.942 1.00 40.41 210 PHE A C 1
ATOM 1596 O O . PHE A 1 210 ? -23.351 15.881 -11.158 1.00 40.41 210 PHE A O 1
ATOM 1603 N N . ASN A 1 211 ? -23.447 16.997 -9.209 1.00 34.16 211 ASN A N 1
ATOM 1604 C CA . ASN A 1 211 ? -22.919 18.264 -9.713 1.00 34.16 211 ASN A CA 1
ATOM 1605 C C . ASN A 1 211 ? -21.413 18.298 -9.442 1.00 34.16 211 ASN A C 1
ATOM 1607 O O . ASN A 1 211 ? -21.003 18.355 -8.287 1.00 34.16 211 ASN A O 1
ATOM 1611 N N . SER A 1 212 ? -20.605 18.300 -10.495 1.00 36.78 212 SER A N 1
ATOM 1612 C CA . SER A 1 212 ? -19.189 18.655 -10.430 1.00 36.78 212 SER A CA 1
ATOM 1613 C C . SER A 1 212 ? -18.996 19.856 -11.340 1.00 36.78 212 SER A C 1
ATOM 1615 O O . SER A 1 212 ? -19.274 19.748 -12.532 1.00 36.78 212 SER A O 1
ATOM 1617 N N . ARG A 1 213 ? -18.557 20.991 -10.794 1.00 32.50 213 ARG A N 1
ATOM 1618 C CA . ARG A 1 213 ? -18.005 22.085 -11.596 1.00 32.50 213 ARG A CA 1
ATOM 1619 C C . ARG A 1 213 ? -16.493 21.981 -11.504 1.00 32.50 213 ARG A C 1
ATOM 1621 O O . ARG A 1 213 ? -15.916 22.430 -10.526 1.00 32.50 213 ARG A O 1
ATOM 1628 N N . GLU A 1 214 ? -15.865 21.392 -12.512 1.00 35.88 214 GLU A N 1
ATOM 1629 C CA . GLU A 1 214 ? -14.410 21.435 -12.657 1.00 35.88 214 GLU A CA 1
ATOM 1630 C C . GLU A 1 214 ? -14.059 22.165 -13.957 1.00 35.88 214 GLU A C 1
ATOM 1632 O O . GLU A 1 214 ? -14.477 21.773 -15.050 1.00 35.88 214 GLU A O 1
ATOM 1637 N N . ARG A 1 215 ? -13.295 23.259 -13.830 1.00 32.81 215 ARG A N 1
ATOM 1638 C CA . ARG A 1 215 ? -12.660 23.969 -14.949 1.00 32.81 215 ARG A CA 1
ATOM 1639 C C . ARG A 1 215 ? -11.274 23.366 -15.171 1.00 32.81 215 ARG A C 1
ATOM 1641 O O . ARG A 1 215 ? -10.397 23.519 -14.326 1.00 32.81 215 ARG A O 1
ATOM 1648 N N . THR A 1 216 ? -11.046 22.738 -16.321 1.00 28.14 216 THR A N 1
ATOM 1649 C CA . THR A 1 216 ? -9.691 22.409 -16.785 1.00 28.14 216 THR A CA 1
ATOM 1650 C C . THR A 1 216 ? -9.176 23.544 -17.670 1.00 28.14 216 THR A C 1
ATOM 1652 O O . THR A 1 216 ? -9.688 23.789 -18.760 1.00 28.14 216 THR A O 1
ATOM 1655 N N . ASN A 1 217 ? -8.152 24.260 -17.196 1.00 27.42 217 ASN A N 1
ATOM 1656 C CA . ASN A 1 217 ? -7.361 25.168 -18.025 1.00 27.42 217 ASN A CA 1
ATOM 1657 C C . ASN A 1 217 ? -6.090 24.435 -18.463 1.00 27.42 217 ASN A C 1
ATOM 1659 O O . ASN A 1 217 ? -5.147 24.306 -17.686 1.00 27.42 217 ASN A O 1
ATOM 1663 N N . HIS A 1 218 ? -6.061 23.973 -19.712 1.00 27.02 218 HIS A N 1
ATOM 1664 C CA . HIS A 1 218 ? -4.811 23.643 -20.389 1.00 27.02 218 HIS A CA 1
ATOM 1665 C C . HIS A 1 218 ? -4.216 24.928 -20.972 1.00 27.02 218 HIS A C 1
ATOM 1667 O O . HIS A 1 218 ? -4.821 25.554 -21.843 1.00 27.02 218 HIS A O 1
ATOM 1673 N N . PHE A 1 219 ? -3.034 25.309 -20.494 1.00 26.95 219 PHE A N 1
ATOM 1674 C CA . PHE A 1 219 ? -2.145 26.219 -21.210 1.00 26.95 219 PHE A CA 1
ATOM 1675 C C . PHE A 1 219 ? -1.171 25.364 -22.032 1.00 26.95 219 PHE A C 1
ATOM 1677 O O . PHE A 1 219 ? -0.571 24.439 -21.484 1.00 26.95 219 PHE A O 1
ATOM 1684 N N . TYR A 1 220 ? -1.082 25.644 -23.337 1.00 33.53 220 TYR A N 1
ATOM 1685 C CA . TYR A 1 220 ? 0.043 25.230 -24.184 1.00 33.53 220 TYR A CA 1
ATOM 1686 C C . TYR A 1 220 ? 1.269 26.088 -23.872 1.00 33.53 220 TYR A C 1
ATOM 1688 O O . TYR A 1 220 ? 1.066 27.288 -23.563 1.00 33.53 220 TYR A O 1
#

Organism: Asparagus officinalis (NCBI:txid4686)

Sequence (220 aa):
MKGTPVAVPSFLQDLPTLYLQGGSIIPVGLPVHHVGEMNLTDDLSLFVALDDNGKAEGVLFEDDGDGYGYVHGAFLLTYYTAELQSSIITVKVSKTEGSWKRPKRFLHVHVILGGGAMINGKGIDGEEIQTTMPSNSEVSNLILASENQYRVHLERARPIPDVDRLPGQKGIELSKTPVDLKSGDWALKWCLGLGAELSLMTYLPSGGIFNSRERTNHFY

Mean predicted aligned error: 14.07 Å

pLDDT: mean 77.32, std 23.78, range [26.95, 98.75]

Secondary structure (DSSP, 8-state):
-PPPP-PPPS---SSPPP-PPTTEEEEE----SSGGG--TTS-EEEEEE--TTSEEEEEEEE--SSSSGGGGT--EEEEEEEEEETTEEEEEEEEEESSSPPP--EEEEEEEEETTEEEEEEEETTS-EEEEPPPHHHHHHHHHHHHHHHHHHHHHPPPPP-TT--TT--------PEEEEEETTEEEEEE-SSS-EEEEEEETTTTEEE---EE-----

Foldseek 3Di:
DDDDDDDDDCLAVADDDDDDDAQEKDKDFDDDPDPVVDDLQGEIEIEHHHDPQQKHKDKDKAAPVDDDVVVVQRIKIWIWMWGDDPFKIKIATPDIGGDHDRHWYKYWYWYDLDLQFTDIWIDTPHDIIMDTHDDPVVSVVRNVVSNVVVVVCSVVDDHDDDPPDDPDDPDDDDDQDWDWDDDPQKIWIWGDDQFTWGAWIDRNPPRDTDGHTDGDDDDD

Nearest PDB structures (foldseek):
  5x7r-assembly1_A  TM=7.211E-01  e=9.076E-06  Paenibacillus sp. 598K
  6jr7-assembly4_D  TM=7.342E-01  e=1.690E-04  Flavobacterium johnsoniae UW101
  6jr8-assembly4_D  TM=7.437E-01  e=2.627E-04  Flavobacterium johnsoniae UW101
  5dkz-assembly1_A  TM=5.561E-01  e=5.605E-05  Thermochaetoides thermophila DSM 1495
  5dl0-assembly1_A  TM=5.543E-01  e=1.690E-04  Thermochaetoides thermophila DSM 1495

Radius of gyration: 22.28 Å; Cα contacts (8 Å, |Δi|>4): 391; chains: 1; bounding box: 48×57×49 Å